Protein AF-A0A1H3JIH8-F1 (afdb_monomer)

Sequence (232 aa):
MKNVVVGIFSALTMIYVIAIILTLYNVNSRKNQIEKVTSDVMYEHMKNNLSIVTQVEEANEENSNELKKDLKEEKTTKLGKIIQNPGENKLKKELENRMIFIKDKDELKISILKYDLNKGIICVEVHDKYRIFSGKIKNIKVYKQIIFDKEDISLKEKTEYRTLIFYDRDIVYKKVRLKVGSVYKVPEYIPVPNPNIQKKQVKKEMILIKPGEKISVTNEMPNEVEYSLIEK

Radius of gyration: 30.04 Å; Cα contacts (8 Å, |Δi|>4): 197; chains: 1; bounding box: 70×73×82 Å

Nearest PDB structures (foldseek):
  6ri5-assembly1_w  TM=3.822E-01  e=8.281E-02  Saccharomyces cer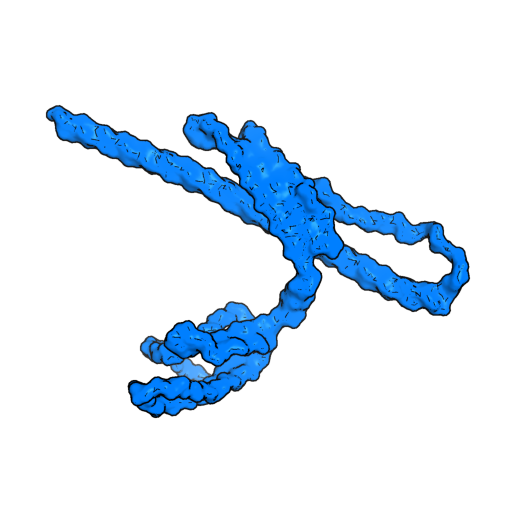evisiae
  5aig-assembly2_B  TM=3.597E-01  e=6.919E-02  unidentified
  3f14-assembly1_A-2  TM=5.141E-01  e=3.093E-01  Cytophaga hutchinsonii ATCC 33406
  2imj-assembly2_D  TM=3.341E-01  e=3.702E-01  Pseudomonas protegens Pf-5
  6h01-assembly2_D  TM=3.396E-01  e=1.088E+00  Aequorea victoria

Mean predicted aligned error: 17.33 Å

Solvent-accessible surface area (backbone atoms only — not comparable to full-atom values): 14727 Å² total; per-residue (Å²): 112,71,70,59,55,53,51,53,54,53,52,54,52,53,55,52,52,51,54,49,52,53,53,54,48,51,55,51,53,52,51,52,49,51,55,48,51,52,50,53,48,53,50,51,53,45,58,69,51,45,57,56,53,53,55,51,52,53,56,48,52,55,52,54,61,58,51,71,76,59,71,86,80,90,78,98,75,86,84,77,78,74,77,70,68,85,43,71,69,53,60,51,52,54,48,52,63,73,43,51,88,70,59,71,84,64,46,76,49,81,43,78,79,43,82,36,74,92,68,27,35,42,28,40,37,40,38,38,40,37,72,45,95,87,69,49,78,45,76,48,77,47,79,48,74,50,74,47,56,71,66,59,51,56,42,62,75,68,44,56,55,46,76,50,71,39,58,56,96,89,38,78,79,47,76,48,80,40,52,67,72,48,78,51,76,68,73,85,82,76,75,77,91,56,98,86,66,82,90,74,87,80,80,92,62,76,54,79,5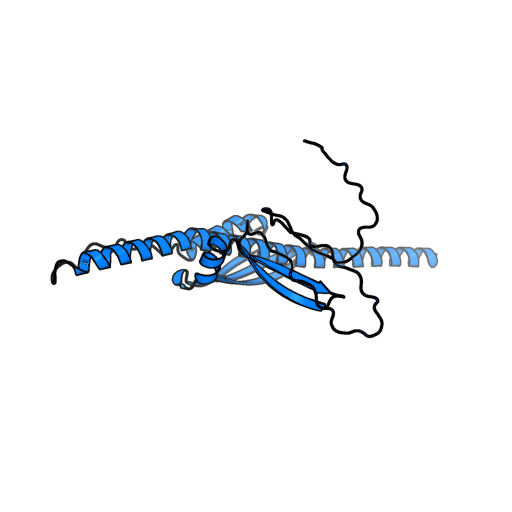4,59,91,92,64,86,84,79,75,67,92,64,80,78,80,80,77,91,75,82,83,83,79,132

Organism: NCBI:txid1122142

pLDDT: mean 70.69, std 20.92, range [27.78, 98.12]

Secondary structure (DSSP, 8-state):
-HHHHHHHHHHHHHHHHHHHHHHHHHHHHHHHHHHHHHHHHHHHHHHHHHHHHHHHHHHHHHHHHHTTTS-SS---SS---------HHHHHHHHHHHTGGG-SSSEEEEEEEEEETTTTEEEEEEEEEEE-TTS-EEEEEEEEEEE--HHHHHHHHH--EEEEEEEETTEEEEEEEEETT-EEEPPP------TT---PPPP--EEE--TT-------S------------

Structure (mmCIF, N/CA/C/O backbone):
data_AF-A0A1H3JIH8-F1
#
_entry.id   AF-A0A1H3JIH8-F1
#
loop_
_atom_site.group_PDB
_atom_site.id
_atom_site.type_symbol
_atom_site.label_atom_id
_atom_site.label_alt_id
_atom_site.label_comp_id
_atom_site.label_asym_id
_atom_site.label_entity_id
_atom_site.label_seq_id
_atom_site.pdbx_PDB_ins_code
_atom_site.Cartn_x
_atom_site.Cartn_y
_atom_site.Cartn_z
_atom_site.occupancy
_atom_site.B_iso_or_equiv
_atom_site.auth_seq_id
_atom_site.auth_comp_id
_atom_site.auth_asym_id
_atom_site.auth_atom_id
_atom_site.pdbx_PDB_model_num
ATOM 1 N N . MET A 1 1 ? 33.637 -6.752 -42.007 1.00 77.50 1 MET A N 1
ATOM 2 C CA . MET A 1 1 ? 32.747 -5.638 -41.591 1.00 77.50 1 MET A CA 1
ATOM 3 C C . MET A 1 1 ? 31.360 -6.095 -41.131 1.00 77.50 1 MET A C 1
ATOM 5 O O . MET A 1 1 ? 30.923 -5.613 -40.098 1.00 77.50 1 MET A O 1
ATOM 9 N N . LYS A 1 2 ? 30.689 -7.048 -41.805 1.00 92.81 2 LYS A N 1
ATOM 10 C CA . LYS A 1 2 ? 29.336 -7.521 -41.422 1.00 92.81 2 LYS A CA 1
ATOM 11 C C . LYS A 1 2 ? 29.221 -7.983 -39.956 1.00 92.81 2 LYS A C 1
ATOM 13 O O . LYS A 1 2 ? 28.306 -7.566 -39.260 1.00 92.81 2 LYS A O 1
ATOM 18 N N . ASN A 1 3 ? 30.201 -8.740 -39.459 1.00 94.06 3 ASN A N 1
ATOM 19 C CA . ASN A 1 3 ? 30.174 -9.268 -38.085 1.00 94.06 3 ASN A CA 1
ATOM 20 C C . ASN A 1 3 ? 30.288 -8.171 -37.009 1.00 94.06 3 ASN A C 1
ATOM 22 O O . ASN A 1 3 ? 29.698 -8.295 -35.942 1.00 94.06 3 ASN A O 1
ATOM 26 N N . VAL A 1 4 ? 30.998 -7.074 -37.300 1.00 96.06 4 VAL A N 1
ATOM 27 C CA . VAL A 1 4 ? 31.137 -5.934 -36.374 1.00 96.06 4 VAL A CA 1
ATOM 28 C C . VAL A 1 4 ? 29.810 -5.185 -36.250 1.00 96.06 4 VAL A C 1
ATOM 30 O O . VAL A 1 4 ? 29.382 -4.860 -35.147 1.00 96.06 4 VAL A O 1
ATOM 33 N N . VAL A 1 5 ? 29.123 -4.977 -37.377 1.00 96.69 5 VAL A N 1
ATOM 34 C CA . VAL A 1 5 ? 27.806 -4.324 -37.410 1.00 96.69 5 VAL A CA 1
ATOM 35 C C . VAL A 1 5 ? 26.784 -5.119 -36.592 1.00 96.69 5 VAL A C 1
ATOM 37 O O . VAL A 1 5 ? 26.087 -4.542 -35.762 1.00 96.69 5 VAL A O 1
ATOM 40 N N . VAL A 1 6 ? 26.745 -6.447 -36.752 1.00 96.69 6 VAL A N 1
ATOM 41 C CA . VAL A 1 6 ? 25.846 -7.326 -35.978 1.00 96.69 6 VAL A CA 1
ATOM 42 C C . VAL A 1 6 ? 26.122 -7.230 -34.472 1.00 96.69 6 VAL A C 1
ATOM 44 O O . VAL A 1 6 ? 25.179 -7.151 -33.684 1.00 96.69 6 VAL A O 1
ATOM 47 N N . GLY A 1 7 ? 27.394 -7.155 -34.064 1.00 97.62 7 GLY A N 1
ATOM 48 C CA . GLY A 1 7 ? 27.770 -6.978 -32.659 1.00 97.62 7 GLY A CA 1
ATOM 49 C C . GLY A 1 7 ? 27.238 -5.676 -32.048 1.00 97.62 7 GLY A C 1
ATOM 50 O O . GLY A 1 7 ? 26.672 -5.696 -30.954 1.00 97.62 7 GLY A O 1
ATOM 51 N N . ILE A 1 8 ? 27.340 -4.557 -32.774 1.00 97.38 8 ILE A N 1
ATOM 52 C CA . ILE A 1 8 ? 26.837 -3.248 -32.318 1.00 97.38 8 ILE A CA 1
ATOM 53 C C . ILE A 1 8 ? 25.311 -3.277 -32.146 1.00 97.38 8 ILE A C 1
ATOM 55 O O . ILE A 1 8 ? 24.799 -2.837 -31.116 1.00 97.38 8 ILE A O 1
ATOM 59 N N . PHE A 1 9 ? 24.575 -3.844 -33.109 1.00 97.25 9 PHE A N 1
ATOM 60 C CA . PHE A 1 9 ? 23.115 -3.971 -33.007 1.00 97.25 9 PHE A CA 1
ATOM 61 C C . PHE A 1 9 ? 22.680 -4.861 -31.837 1.00 97.25 9 PHE A C 1
ATOM 63 O O . PHE A 1 9 ? 21.717 -4.534 -31.137 1.00 97.25 9 PHE A O 1
ATOM 70 N N . SER A 1 10 ? 23.406 -5.952 -31.579 1.00 97.00 10 SER A N 1
ATOM 71 C CA . SER A 1 10 ? 23.148 -6.822 -30.427 1.00 97.00 10 SER A CA 1
ATOM 72 C C . SER A 1 10 ? 23.334 -6.075 -29.102 1.00 97.00 10 SER A C 1
ATOM 74 O O . SER A 1 10 ? 22.475 -6.159 -28.223 1.00 97.00 10 SER A O 1
ATOM 76 N N . ALA A 1 11 ? 24.415 -5.300 -28.961 1.00 97.56 11 ALA A N 1
ATOM 77 C CA . ALA A 1 11 ? 24.682 -4.523 -27.751 1.00 97.56 11 ALA A CA 1
ATOM 78 C C . ALA A 1 11 ? 23.613 -3.440 -27.508 1.00 97.56 11 ALA A C 1
ATOM 80 O O . ALA A 1 11 ? 23.104 -3.308 -26.395 1.00 97.56 11 ALA A O 1
ATOM 81 N N . LEU A 1 12 ? 23.208 -2.712 -28.556 1.00 97.25 12 LEU A N 1
ATOM 82 C CA . LEU A 1 12 ? 22.142 -1.707 -28.464 1.00 97.25 12 LEU A CA 1
ATOM 83 C C . LEU A 1 12 ? 20.798 -2.321 -28.053 1.00 97.25 12 LEU A C 1
ATOM 85 O O . LEU A 1 12 ? 20.089 -1.756 -27.219 1.00 97.25 12 LEU A O 1
ATOM 89 N N . THR A 1 13 ? 20.470 -3.498 -28.591 1.00 97.00 13 THR A N 1
ATOM 90 C CA . THR A 1 13 ? 19.243 -4.226 -28.234 1.00 97.00 13 THR A CA 1
ATOM 91 C C . THR A 1 13 ? 19.249 -4.614 -26.755 1.00 97.00 13 THR A C 1
ATOM 93 O O . THR A 1 13 ? 18.254 -4.415 -26.060 1.00 97.00 13 THR A O 1
ATOM 96 N N . MET A 1 14 ? 20.382 -5.098 -26.239 1.00 98.12 14 MET A N 1
ATOM 97 C CA . MET A 1 14 ? 20.524 -5.456 -24.824 1.00 98.12 14 MET A CA 1
ATOM 98 C C . MET A 1 14 ? 20.332 -4.243 -23.902 1.00 98.12 14 MET A C 1
ATOM 100 O O . MET A 1 14 ? 19.581 -4.321 -22.929 1.00 98.12 14 MET A O 1
ATOM 104 N N . ILE A 1 15 ? 20.944 -3.102 -24.235 1.00 96.88 15 ILE A N 1
ATOM 105 C CA . ILE A 1 15 ? 20.777 -1.846 -23.485 1.00 96.88 15 ILE A CA 1
ATOM 106 C C . ILE A 1 15 ? 19.306 -1.411 -23.475 1.00 96.88 15 ILE A C 1
ATOM 108 O O . ILE A 1 15 ? 18.777 -1.012 -22.435 1.00 96.88 15 ILE A O 1
ATOM 112 N N . TYR A 1 16 ? 18.622 -1.529 -24.614 1.00 94.94 16 TYR A N 1
ATOM 113 C CA . TYR A 1 16 ? 17.210 -1.178 -24.730 1.00 94.94 16 TYR A CA 1
ATOM 114 C C . TYR A 1 16 ? 16.312 -2.055 -23.844 1.00 94.94 16 TYR A C 1
ATOM 116 O O . TYR A 1 16 ? 15.441 -1.538 -23.140 1.00 94.94 16 TYR A O 1
ATOM 124 N N . VAL A 1 17 ? 16.558 -3.369 -23.811 1.00 96.75 17 VAL A N 1
ATOM 125 C CA . VAL A 1 17 ? 15.828 -4.302 -22.936 1.00 96.75 17 VAL A CA 1
ATOM 126 C C . VAL A 1 17 ? 16.033 -3.944 -21.462 1.00 96.75 17 VAL A C 1
ATOM 128 O O . VAL A 1 17 ? 15.061 -3.872 -20.708 1.00 96.75 17 VAL A O 1
ATOM 131 N N . ILE A 1 18 ? 17.268 -3.641 -21.052 1.00 96.06 18 ILE A N 1
ATOM 132 C CA . ILE A 1 18 ? 17.574 -3.219 -19.677 1.00 96.06 18 ILE A CA 1
ATOM 133 C C . ILE A 1 18 ? 16.812 -1.935 -19.318 1.00 96.06 18 ILE A C 1
ATOM 135 O O . ILE A 1 18 ? 16.210 -1.854 -18.246 1.00 96.06 18 ILE A O 1
ATOM 139 N N . ALA A 1 19 ? 16.764 -0.950 -20.219 1.00 92.56 19 ALA A N 1
ATOM 140 C CA . ALA A 1 19 ? 16.022 0.291 -19.995 1.00 92.56 19 ALA A CA 1
ATOM 141 C C . ALA A 1 19 ? 14.509 0.054 -19.802 1.00 92.56 19 ALA A C 1
ATOM 143 O O . ALA A 1 19 ? 13.880 0.706 -18.959 1.00 92.56 19 ALA A O 1
ATOM 144 N N . ILE A 1 20 ? 13.919 -0.900 -20.533 1.00 92.06 20 ILE A N 1
ATOM 145 C CA . ILE A 1 20 ? 12.516 -1.302 -20.348 1.00 92.06 20 ILE A CA 1
ATOM 146 C C . ILE A 1 20 ? 12.315 -1.942 -18.973 1.00 92.06 20 ILE A C 1
ATOM 148 O O . ILE A 1 20 ? 11.397 -1.545 -18.252 1.00 92.06 20 ILE A O 1
ATOM 152 N N . ILE A 1 21 ? 13.178 -2.886 -18.585 1.00 95.44 21 ILE A N 1
ATOM 153 C CA . ILE A 1 21 ? 13.092 -3.572 -17.287 1.00 95.44 21 ILE A CA 1
ATOM 154 C C . ILE A 1 21 ? 13.183 -2.559 -16.141 1.00 95.44 21 ILE A C 1
ATOM 156 O O . ILE A 1 21 ? 12.341 -2.574 -15.243 1.00 95.44 21 ILE A O 1
ATOM 160 N N . LEU A 1 22 ? 14.136 -1.625 -16.202 1.00 92.62 22 LEU A N 1
ATOM 161 C CA . LEU A 1 22 ? 14.281 -0.560 -15.206 1.00 92.62 22 LEU A CA 1
ATOM 162 C C . LEU A 1 22 ? 13.044 0.344 -15.139 1.00 92.62 22 LEU A C 1
ATOM 164 O O . LEU A 1 22 ? 12.614 0.736 -14.054 1.00 92.62 22 LEU A O 1
ATOM 168 N N . THR A 1 23 ? 12.435 0.649 -16.287 1.00 90.44 23 THR A N 1
ATOM 169 C CA . THR A 1 23 ? 11.210 1.458 -16.347 1.00 90.44 23 THR A CA 1
ATOM 170 C C . THR A 1 23 ? 10.036 0.742 -15.679 1.00 90.44 23 THR A C 1
ATOM 172 O O . THR A 1 23 ? 9.323 1.350 -14.880 1.00 90.44 23 THR A O 1
ATOM 175 N N . LEU A 1 24 ? 9.843 -0.548 -15.970 1.00 91.00 24 LEU A N 1
ATOM 176 C CA . LEU A 1 24 ? 8.791 -1.367 -15.361 1.00 91.00 24 LEU A CA 1
ATOM 177 C C . LEU A 1 24 ? 9.010 -1.535 -13.855 1.00 91.00 24 LEU A C 1
ATOM 179 O O . LEU A 1 24 ? 8.070 -1.379 -13.075 1.00 91.00 24 LEU A O 1
ATOM 183 N N . TYR A 1 25 ? 10.255 -1.784 -13.446 1.00 93.31 25 TYR A N 1
ATOM 184 C CA . TYR A 1 25 ? 10.629 -1.892 -12.041 1.00 93.31 25 TYR A CA 1
ATOM 185 C C . TYR A 1 25 ? 10.319 -0.604 -11.273 1.00 93.31 25 TYR A C 1
ATOM 187 O O . TYR A 1 25 ? 9.713 -0.664 -10.207 1.00 93.31 25 TYR A O 1
ATOM 195 N N . ASN A 1 26 ? 10.660 0.562 -11.829 1.00 89.81 26 ASN A N 1
ATOM 196 C CA . ASN A 1 26 ? 10.392 1.853 -11.196 1.00 89.81 26 ASN A CA 1
ATOM 197 C C . ASN A 1 26 ? 8.882 2.079 -10.983 1.00 89.81 26 ASN A C 1
ATOM 199 O O . ASN A 1 26 ? 8.458 2.424 -9.882 1.00 89.81 26 ASN A O 1
ATOM 203 N N . VAL A 1 27 ? 8.053 1.793 -11.997 1.00 90.38 27 VAL A N 1
ATOM 204 C CA . VAL A 1 27 ? 6.583 1.879 -11.876 1.00 90.38 27 VAL A CA 1
ATOM 205 C C . VAL A 1 27 ? 6.059 0.967 -10.765 1.00 90.38 27 VAL A C 1
ATOM 207 O O . VAL A 1 27 ? 5.267 1.407 -9.931 1.00 90.38 27 VAL A O 1
ATOM 210 N N . ASN A 1 28 ? 6.518 -0.285 -10.719 1.00 92.56 28 ASN A N 1
ATOM 211 C CA . ASN A 1 28 ? 6.060 -1.249 -9.722 1.00 92.56 28 ASN A CA 1
ATOM 212 C C . ASN A 1 28 ? 6.534 -0.892 -8.304 1.00 92.56 28 ASN A C 1
ATOM 214 O O . ASN A 1 28 ? 5.751 -0.917 -7.359 1.00 92.56 28 ASN A O 1
ATOM 218 N N . SER A 1 29 ? 7.802 -0.500 -8.159 1.00 92.12 29 SER A N 1
ATOM 219 C CA . SER A 1 29 ? 8.376 -0.064 -6.885 1.00 92.12 29 SER A CA 1
ATOM 220 C C . SER A 1 29 ? 7.632 1.150 -6.333 1.00 92.12 29 SER A C 1
ATOM 222 O O . SER A 1 29 ? 7.273 1.166 -5.157 1.00 92.12 29 SER A O 1
ATOM 224 N N . ARG A 1 30 ? 7.347 2.148 -7.177 1.00 91.38 30 ARG A N 1
ATOM 225 C CA . ARG A 1 30 ? 6.618 3.357 -6.775 1.00 91.38 30 ARG A CA 1
ATOM 226 C C . ARG A 1 30 ? 5.185 3.041 -6.353 1.00 91.38 30 ARG A C 1
ATOM 228 O O . ARG A 1 30 ? 4.753 3.496 -5.298 1.00 91.38 30 ARG A O 1
ATOM 235 N N . LYS A 1 31 ? 4.478 2.189 -7.104 1.00 92.75 31 LYS A N 1
ATOM 236 C CA . LYS A 1 31 ? 3.140 1.711 -6.723 1.00 92.75 31 LYS A CA 1
ATOM 237 C C . LYS A 1 31 ? 3.156 0.999 -5.363 1.00 92.75 31 LYS A C 1
ATOM 239 O O . LYS A 1 31 ? 2.356 1.339 -4.497 1.00 92.75 31 LYS A O 1
ATOM 244 N N . ASN A 1 32 ? 4.099 0.080 -5.151 1.00 93.06 32 ASN A N 1
ATOM 245 C CA . ASN A 1 32 ? 4.236 -0.651 -3.888 1.00 93.06 32 ASN A CA 1
ATOM 246 C C . ASN A 1 32 ? 4.558 0.275 -2.707 1.00 93.06 32 ASN A C 1
ATOM 248 O O . ASN A 1 32 ? 4.044 0.075 -1.608 1.00 93.06 32 ASN A O 1
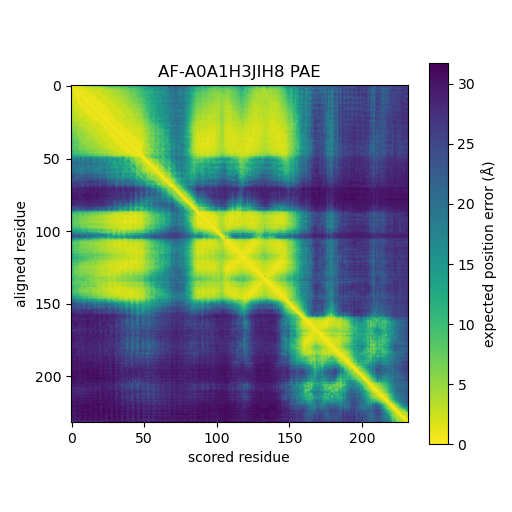ATOM 252 N N . GLN A 1 33 ? 5.393 1.298 -2.915 1.00 91.81 33 GLN A N 1
ATOM 253 C CA . GLN A 1 33 ? 5.686 2.299 -1.888 1.00 91.81 33 GLN A CA 1
ATOM 254 C C . GLN A 1 33 ? 4.439 3.102 -1.509 1.00 91.81 33 GLN A C 1
ATOM 256 O O . GLN A 1 33 ? 4.172 3.251 -0.319 1.00 91.81 33 GLN A O 1
ATOM 261 N N . ILE A 1 34 ? 3.654 3.562 -2.492 1.00 93.69 34 ILE A N 1
ATOM 262 C CA . ILE A 1 34 ? 2.384 4.262 -2.242 1.00 93.69 34 ILE A CA 1
ATOM 263 C C . ILE A 1 34 ? 1.440 3.359 -1.448 1.00 93.69 34 ILE A C 1
ATOM 265 O O . ILE A 1 34 ? 0.955 3.765 -0.398 1.00 93.69 34 ILE A O 1
ATOM 269 N N . GLU A 1 35 ? 1.228 2.117 -1.891 1.00 93.31 35 GLU A N 1
ATOM 270 C CA . GLU A 1 35 ? 0.350 1.163 -1.205 1.00 93.31 35 GLU A CA 1
ATOM 271 C C . GLU A 1 35 ? 0.772 0.903 0.243 1.00 93.31 35 GLU A C 1
ATOM 273 O O . GLU A 1 35 ? -0.081 0.876 1.138 1.00 93.31 35 GLU A O 1
ATOM 278 N N . LYS A 1 36 ? 2.075 0.727 0.482 1.00 93.69 36 LYS A N 1
ATOM 279 C CA . LYS A 1 36 ? 2.623 0.493 1.818 1.00 93.69 36 LYS A CA 1
ATOM 280 C C . LYS A 1 36 ? 2.424 1.712 2.713 1.00 93.69 36 LYS A C 1
ATOM 282 O O . LYS A 1 36 ? 1.822 1.581 3.771 1.00 93.69 36 LYS A O 1
ATOM 287 N N . VAL A 1 37 ? 2.844 2.894 2.259 1.00 93.38 37 VAL A N 1
ATOM 288 C CA . VAL A 1 37 ? 2.705 4.138 3.029 1.00 93.38 37 VAL A CA 1
ATOM 289 C C . VAL A 1 37 ? 1.237 4.427 3.324 1.00 93.38 37 VAL A C 1
ATOM 291 O O . VAL A 1 37 ? 0.901 4.688 4.475 1.00 93.38 37 VAL A O 1
ATOM 294 N N . THR A 1 38 ? 0.344 4.318 2.334 1.00 93.62 38 THR A N 1
ATOM 295 C CA . THR A 1 38 ? -1.102 4.486 2.546 1.00 93.62 38 THR A CA 1
ATOM 296 C C . THR A 1 38 ? -1.624 3.525 3.607 1.00 93.62 38 THR A C 1
ATOM 298 O O . THR A 1 38 ? -2.345 3.952 4.505 1.00 93.62 38 THR A O 1
ATOM 301 N N . SER A 1 39 ? -1.241 2.247 3.534 1.00 91.38 39 SER A N 1
ATOM 302 C CA . SER A 1 39 ? -1.678 1.235 4.502 1.00 91.38 39 SER A CA 1
ATOM 303 C C . SER A 1 39 ? -1.186 1.554 5.914 1.00 91.38 39 SER A C 1
ATOM 305 O O . SER A 1 39 ? -1.977 1.513 6.854 1.00 91.38 39 SER A O 1
ATOM 307 N N . ASP A 1 40 ? 0.087 1.925 6.052 1.00 91.69 40 ASP A N 1
ATOM 308 C CA . ASP A 1 40 ? 0.712 2.242 7.336 1.00 91.69 40 ASP A CA 1
ATOM 309 C C . ASP A 1 40 ? 0.072 3.488 7.970 1.00 91.69 40 ASP A C 1
ATOM 311 O O . ASP A 1 40 ? -0.282 3.470 9.149 1.00 91.69 40 ASP A O 1
ATOM 315 N N . VAL A 1 41 ? -0.155 4.553 7.185 1.00 94.25 41 VAL A N 1
ATOM 316 C CA . VAL A 1 41 ? -0.835 5.770 7.667 1.00 94.25 41 VAL A CA 1
ATOM 317 C C . VAL A 1 41 ? -2.267 5.466 8.083 1.00 94.25 41 VAL A C 1
ATOM 319 O O . VAL A 1 41 ? -2.671 5.846 9.175 1.00 94.25 41 VAL A O 1
ATOM 322 N N . MET A 1 42 ? -3.041 4.773 7.244 1.00 91.31 42 MET A N 1
ATOM 323 C CA . MET A 1 42 ? -4.432 4.44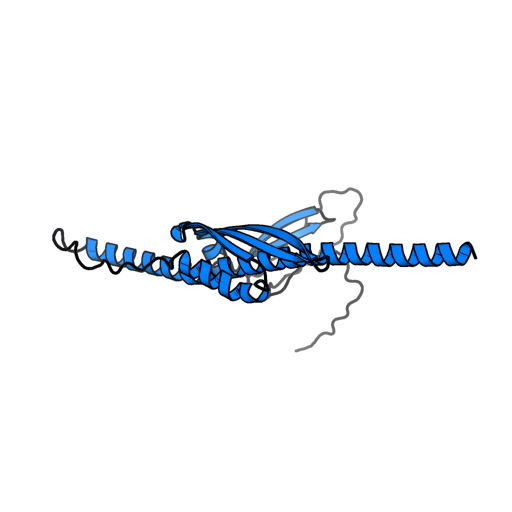8 7.562 1.00 91.31 42 MET A CA 1
ATOM 324 C C . MET A 1 42 ? -4.535 3.577 8.819 1.00 91.31 42 MET A C 1
ATOM 326 O O . MET A 1 42 ? -5.425 3.796 9.639 1.00 91.31 42 MET A O 1
ATOM 330 N N . TYR A 1 43 ? -3.632 2.605 8.984 1.00 89.44 43 TYR A N 1
ATOM 331 C CA . TYR A 1 43 ? -3.604 1.730 10.153 1.00 89.44 43 TYR A CA 1
ATOM 332 C C . TYR A 1 43 ? -3.298 2.506 11.435 1.00 89.44 43 TYR A C 1
ATOM 334 O O . TYR A 1 43 ? -4.015 2.376 12.425 1.00 89.44 43 TYR A O 1
ATOM 342 N N . GLU A 1 44 ? -2.249 3.325 11.424 1.00 88.81 44 GLU 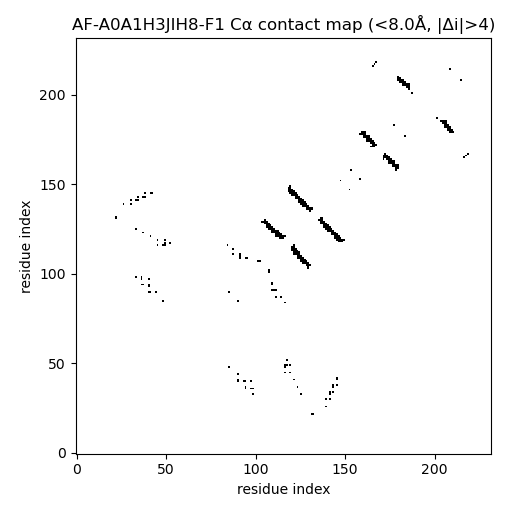A N 1
ATOM 343 C CA . GLU A 1 44 ? -1.847 4.119 12.584 1.00 88.81 44 GLU A CA 1
ATOM 344 C C . GLU A 1 44 ? -2.882 5.188 12.932 1.00 88.81 44 GLU A C 1
ATOM 346 O O . GLU A 1 44 ? -3.224 5.355 14.103 1.00 88.81 44 GLU A O 1
ATOM 351 N N . HIS A 1 45 ? -3.439 5.851 11.917 1.00 90.50 45 HIS A N 1
ATOM 352 C CA . HIS A 1 45 ? -4.526 6.799 12.095 1.00 90.50 45 HIS A CA 1
ATOM 353 C C . HIS A 1 45 ? -5.732 6.124 12.739 1.00 90.50 45 HIS A C 1
ATOM 355 O O . HIS A 1 45 ? -6.278 6.643 13.708 1.00 90.50 45 HIS A O 1
ATOM 361 N N . MET A 1 46 ? -6.132 4.946 12.258 1.00 86.12 46 MET A N 1
ATOM 362 C CA . MET A 1 46 ? -7.217 4.215 12.899 1.00 86.12 46 MET A CA 1
ATOM 363 C C . MET A 1 46 ? -6.857 3.873 14.342 1.00 86.12 46 MET A C 1
ATOM 365 O O . MET A 1 46 ? -7.597 4.228 15.247 1.00 86.12 46 MET A O 1
ATOM 369 N N . LYS A 1 47 ? -5.703 3.244 14.581 1.00 84.19 47 LYS A N 1
ATOM 370 C CA . LYS A 1 47 ? -5.291 2.798 15.917 1.00 84.19 47 LYS A CA 1
ATOM 371 C C . LYS A 1 47 ? -5.289 3.940 16.939 1.00 84.19 47 LYS A C 1
ATOM 373 O O . LYS A 1 47 ? -5.791 3.766 18.045 1.00 84.19 47 LYS A O 1
ATOM 378 N N . ASN A 1 48 ? -4.751 5.098 16.564 1.00 85.81 48 ASN A N 1
ATOM 379 C CA . ASN A 1 48 ? -4.617 6.247 17.459 1.00 85.81 48 ASN A CA 1
ATOM 380 C C . ASN A 1 48 ? -5.949 6.942 17.755 1.00 85.81 48 ASN A C 1
ATOM 382 O O . ASN A 1 48 ? -6.076 7.588 18.791 1.00 85.81 48 ASN A O 1
ATOM 386 N N . ASN A 1 49 ? -6.919 6.852 16.844 1.00 83.94 49 ASN A N 1
ATOM 387 C CA . ASN A 1 49 ? -8.200 7.535 16.994 1.00 83.94 49 ASN A CA 1
ATOM 388 C C . ASN A 1 49 ? -9.332 6.588 17.438 1.00 83.94 49 ASN A C 1
ATOM 390 O O . ASN A 1 49 ? -10.324 7.061 17.979 1.00 83.94 49 ASN A O 1
ATOM 394 N N . LEU A 1 50 ? -9.184 5.267 17.281 1.00 73.00 50 LEU A N 1
ATOM 395 C CA . LEU A 1 50 ? -10.157 4.277 17.753 1.00 73.00 50 LEU A CA 1
ATOM 396 C C . LEU A 1 50 ? -10.150 4.157 19.284 1.00 73.00 50 LEU A C 1
ATOM 398 O O . LEU A 1 50 ? -11.211 4.052 19.885 1.00 73.00 50 LEU A O 1
ATOM 402 N N . SER A 1 51 ? -8.977 4.241 19.924 1.00 65.88 51 SER A N 1
ATOM 403 C CA . SER A 1 51 ? -8.854 4.238 21.392 1.00 65.88 51 SER A CA 1
ATOM 404 C C . SER A 1 51 ? -9.615 5.394 22.046 1.00 65.88 51 SER A C 1
ATOM 406 O O . SER A 1 51 ? -10.198 5.228 23.114 1.00 65.88 51 SER A O 1
ATOM 408 N N . ILE A 1 52 ? -9.660 6.545 21.371 1.00 64.31 52 ILE A N 1
ATOM 409 C CA . ILE A 1 52 ? -10.433 7.713 21.798 1.00 64.31 52 ILE A CA 1
ATOM 410 C C . ILE A 1 52 ? -11.933 7.405 21.729 1.00 64.31 52 ILE A C 1
ATOM 412 O O . ILE A 1 52 ? -12.663 7.746 22.652 1.00 64.31 52 ILE A O 1
ATOM 416 N N . VAL A 1 53 ? -12.399 6.742 20.665 1.00 61.41 53 VAL A N 1
ATOM 417 C CA . VAL A 1 53 ? -13.817 6.371 20.517 1.00 61.41 53 VAL A CA 1
ATOM 418 C C . VAL A 1 53 ? -14.236 5.366 21.594 1.00 61.41 53 VAL A C 1
ATOM 420 O O . VAL A 1 53 ? -15.283 5.552 22.206 1.00 61.41 53 VAL A O 1
ATOM 423 N N . THR A 1 54 ? -13.405 4.361 21.888 1.00 61.91 54 THR A N 1
ATOM 424 C CA . THR A 1 54 ? -13.712 3.342 22.907 1.00 61.91 54 THR A CA 1
ATOM 425 C C . THR A 1 54 ? -13.823 3.937 24.314 1.00 61.91 54 THR A C 1
ATOM 427 O O . THR A 1 54 ? -14.793 3.669 25.013 1.00 61.91 54 THR A O 1
ATOM 430 N N . GLN A 1 55 ? -12.891 4.807 24.719 1.00 59.16 55 GLN A N 1
ATOM 431 C CA . GLN A 1 55 ? -12.934 5.444 26.047 1.00 59.16 55 GLN A CA 1
ATOM 432 C C . GLN A 1 55 ? -14.150 6.365 26.223 1.00 59.16 55 GLN A C 1
ATOM 434 O O . GLN A 1 55 ? -14.653 6.544 27.330 1.00 59.16 55 GLN A O 1
ATOM 439 N N . VAL A 1 56 ? -14.630 6.957 25.128 1.00 59.75 56 VAL A N 1
ATOM 440 C CA . VAL A 1 56 ? -15.829 7.803 25.133 1.00 59.75 56 VAL A CA 1
ATOM 441 C C . VAL A 1 56 ? -17.105 6.965 25.216 1.00 59.75 56 VAL A C 1
ATOM 443 O O . VAL A 1 56 ? -18.058 7.398 25.860 1.00 59.75 56 VAL A O 1
ATOM 446 N N . GLU A 1 57 ? -17.149 5.784 24.593 1.00 61.16 57 GLU A N 1
ATOM 447 C CA . GLU A 1 57 ? -18.270 4.844 24.748 1.00 61.16 57 GLU A CA 1
ATOM 448 C C . GLU A 1 57 ? -18.377 4.364 26.209 1.00 61.16 57 GLU A C 1
ATOM 450 O O . GLU A 1 57 ? -19.446 4.492 26.804 1.00 61.16 57 GLU A O 1
ATOM 455 N N . GLU A 1 58 ? -17.268 3.943 26.827 1.00 60.62 58 GLU A N 1
ATOM 456 C CA . GLU A 1 58 ? -17.236 3.462 28.222 1.00 60.62 58 GLU A CA 1
ATOM 457 C C . GLU A 1 58 ? -17.629 4.556 29.234 1.00 60.62 58 GLU A C 1
ATOM 459 O O . GLU A 1 58 ? -18.498 4.345 30.082 1.00 60.62 58 GLU A O 1
ATOM 464 N N . ALA A 1 59 ? -17.081 5.770 29.098 1.00 59.44 59 ALA A N 1
ATOM 465 C CA . ALA A 1 59 ? -17.402 6.887 29.992 1.00 59.44 59 ALA A CA 1
ATOM 466 C C . ALA A 1 59 ? -18.856 7.383 29.857 1.00 59.44 59 ALA A C 1
ATOM 468 O O . ALA A 1 59 ? -19.416 7.953 30.799 1.00 59.44 59 ALA A O 1
ATOM 469 N N . ASN A 1 60 ? -19.479 7.195 28.688 1.00 61.53 60 ASN A N 1
ATOM 470 C CA . ASN A 1 60 ? -20.889 7.524 28.481 1.00 61.53 60 ASN A CA 1
ATOM 471 C C . ASN A 1 60 ? -21.821 6.429 29.014 1.00 61.53 60 ASN A C 1
ATOM 473 O O . ASN A 1 60 ? -22.892 6.757 29.526 1.00 61.53 60 ASN A O 1
ATOM 477 N N . GLU A 1 61 ? -21.438 5.152 28.934 1.00 62.28 61 GLU A N 1
ATOM 478 C CA . GLU A 1 61 ? -22.211 4.060 29.536 1.00 62.28 61 GLU A CA 1
ATOM 479 C C . GLU A 1 61 ? -22.219 4.143 31.067 1.00 62.28 61 GLU A C 1
ATOM 481 O O . GLU A 1 61 ? -23.295 4.040 31.665 1.00 62.28 61 GLU A O 1
ATOM 486 N N . GLU A 1 62 ? -21.069 4.421 31.694 1.00 59.88 62 GLU A N 1
ATOM 487 C CA . GLU A 1 62 ? -20.964 4.630 33.146 1.00 59.88 62 GLU A CA 1
ATOM 488 C C . GLU A 1 62 ? -21.811 5.824 33.610 1.00 59.88 62 GLU A C 1
ATOM 490 O O . GLU A 1 62 ? -22.644 5.678 34.509 1.00 59.88 62 GLU A O 1
ATOM 495 N N . ASN A 1 63 ? -21.716 6.969 32.921 1.00 59.19 63 ASN A N 1
ATOM 496 C CA . ASN A 1 63 ? -22.548 8.135 33.234 1.00 59.19 63 ASN A CA 1
ATOM 497 C C . ASN A 1 63 ? -24.045 7.876 33.006 1.00 59.19 63 ASN A C 1
ATOM 499 O O . ASN A 1 63 ? -24.866 8.357 33.781 1.00 59.19 63 ASN A O 1
ATOM 503 N N . SER A 1 64 ? -24.445 7.117 31.976 1.00 58.06 64 SER A N 1
ATOM 504 C CA . SER A 1 64 ? -25.872 6.828 31.740 1.00 58.06 64 SER A CA 1
ATOM 505 C C . SER A 1 64 ? -26.475 5.896 32.796 1.00 58.06 64 SER A C 1
ATOM 507 O O . SER A 1 64 ? -27.682 5.945 33.046 1.00 58.06 64 SER A O 1
ATOM 509 N N . ASN A 1 65 ? -25.645 5.056 33.421 1.00 57.62 65 ASN A N 1
ATOM 510 C CA . ASN A 1 65 ? -26.069 4.140 34.473 1.00 57.62 65 ASN A CA 1
ATOM 511 C C . ASN A 1 65 ? -26.162 4.836 35.839 1.00 57.62 65 ASN A C 1
ATOM 513 O O . ASN A 1 65 ? -27.067 4.510 36.608 1.00 57.62 65 ASN A O 1
ATOM 517 N N . GLU A 1 66 ? -25.321 5.839 36.113 1.00 55.41 66 GLU A N 1
ATOM 518 C CA . GLU A 1 66 ? -25.487 6.714 37.284 1.00 55.41 66 GLU A CA 1
ATOM 519 C C . GLU A 1 66 ? -26.669 7.687 37.122 1.00 55.41 66 GLU A C 1
ATOM 521 O O . GLU A 1 66 ? -27.467 7.840 38.046 1.00 55.41 66 GLU A O 1
ATOM 526 N N . LEU A 1 67 ? -26.881 8.260 35.929 1.00 50.25 67 LEU A N 1
ATOM 527 C CA . LEU A 1 67 ? -27.969 9.221 35.680 1.00 50.25 67 LEU A CA 1
ATOM 528 C C . LEU A 1 67 ? -29.375 8.590 35.622 1.00 50.25 67 LEU A C 1
ATOM 530 O O . LEU A 1 67 ? -30.374 9.301 35.634 1.00 50.25 67 LEU A O 1
ATOM 534 N N . LYS A 1 68 ? -29.489 7.257 35.552 1.00 52.56 68 LYS A N 1
ATOM 535 C CA . LYS A 1 68 ? -30.783 6.549 35.632 1.00 52.56 68 LYS A CA 1
ATOM 536 C C . LYS A 1 68 ? -31.268 6.326 37.064 1.00 52.56 68 LYS A C 1
ATOM 538 O O . LYS A 1 68 ? -32.401 5.872 37.235 1.00 52.56 68 LYS A O 1
ATOM 543 N N . LYS A 1 69 ? -30.442 6.610 38.077 1.00 53.53 69 LYS A N 1
ATOM 544 C CA . LYS A 1 69 ? -30.809 6.396 39.482 1.00 53.53 69 LYS A CA 1
ATOM 545 C C . LYS A 1 69 ? -31.454 7.611 40.138 1.00 53.53 69 LYS A C 1
ATOM 547 O O . LYS A 1 69 ? -32.287 7.411 41.011 1.00 53.53 69 LYS A O 1
ATOM 552 N N . ASP A 1 70 ? -31.185 8.815 39.641 1.00 56.50 70 ASP A N 1
ATOM 553 C CA . ASP A 1 70 ? -31.769 10.046 40.159 1.00 56.50 70 ASP A CA 1
ATOM 554 C C . ASP A 1 70 ? -32.193 10.976 39.007 1.00 56.50 70 ASP A C 1
ATOM 556 O O . ASP A 1 70 ? -31.386 11.363 38.170 1.00 56.50 70 ASP A O 1
ATOM 560 N N . LEU A 1 71 ? -33.473 11.362 39.021 1.00 51.31 71 LEU A N 1
ATOM 561 C CA . LEU A 1 71 ? -34.115 12.433 38.240 1.00 51.31 71 LEU A CA 1
ATOM 562 C C . LEU A 1 71 ? -34.542 12.165 36.780 1.00 51.31 71 LEU A C 1
ATOM 564 O O . LEU A 1 71 ? -33.826 12.352 35.798 1.00 51.31 71 LEU A O 1
ATOM 568 N N . LYS A 1 72 ? -35.859 11.918 36.671 1.00 51.78 72 LYS A N 1
ATOM 569 C CA . LYS A 1 72 ? -36.725 12.634 35.725 1.00 51.78 72 LYS A CA 1
ATOM 570 C C . LYS A 1 72 ? -36.493 14.144 35.851 1.00 51.78 72 LYS A C 1
ATOM 572 O O . LYS A 1 72 ? -36.445 14.666 36.956 1.00 51.78 72 LYS A O 1
ATOM 577 N N . GLU A 1 73 ? -36.514 14.781 34.688 1.00 54.41 73 GLU A N 1
ATOM 578 C CA . GLU A 1 73 ? -36.606 16.220 34.447 1.00 54.41 73 GLU A CA 1
ATOM 579 C C . GLU A 1 73 ? -35.335 17.050 34.678 1.00 54.41 73 GLU A C 1
ATOM 581 O O . GLU A 1 73 ? -34.727 17.087 35.738 1.00 54.41 73 GLU A O 1
ATOM 586 N N . GLU A 1 74 ? -35.024 17.794 33.613 1.00 50.56 74 GLU A N 1
ATOM 587 C CA . GLU A 1 74 ? -34.223 19.013 33.613 1.00 50.56 74 GLU A CA 1
ATOM 588 C C . GLU A 1 74 ? -32.690 18.861 33.597 1.00 50.56 74 GLU A C 1
ATOM 590 O O . GLU A 1 74 ? -32.008 19.015 34.605 1.00 50.56 74 GLU A O 1
ATOM 595 N N . LYS A 1 75 ? -32.134 18.658 32.387 1.00 43.19 75 LYS A N 1
ATOM 596 C CA . LYS A 1 75 ? -31.002 19.441 31.819 1.00 43.19 75 LYS A CA 1
ATOM 597 C C . LYS A 1 75 ? -30.422 18.794 30.556 1.00 43.19 75 LYS A C 1
ATOM 599 O O . LYS A 1 75 ? -29.292 18.317 30.513 1.00 43.19 75 LYS A O 1
ATOM 604 N N . THR A 1 76 ? -31.156 18.884 29.453 1.00 44.34 76 THR A N 1
ATOM 605 C CA . THR A 1 76 ? -30.585 18.764 28.103 1.00 44.34 76 THR A CA 1
ATOM 606 C C . THR A 1 76 ? -30.023 20.109 27.657 1.00 44.34 76 THR A C 1
ATOM 608 O O . THR A 1 76 ? -30.587 20.777 26.796 1.00 44.34 76 THR A O 1
ATOM 611 N N . THR A 1 77 ? -28.935 20.569 28.269 1.00 45.91 77 THR A N 1
ATOM 612 C CA . THR A 1 77 ? -28.076 21.610 27.677 1.00 45.91 77 THR A CA 1
ATOM 6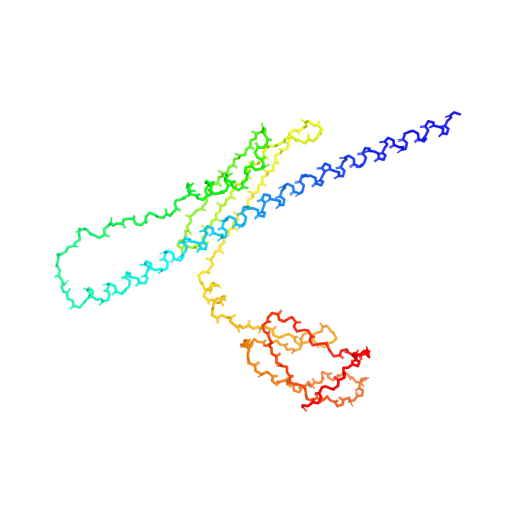13 C C . THR A 1 77 ? -26.794 21.715 28.496 1.00 45.91 77 THR A C 1
ATOM 615 O O . THR A 1 77 ? -26.858 22.052 29.671 1.00 45.91 77 THR A O 1
ATOM 618 N N . LYS A 1 78 ? -25.638 21.486 27.851 1.00 43.81 78 LYS A N 1
ATOM 619 C CA . LYS A 1 78 ? -24.245 21.624 28.358 1.00 43.81 78 LYS A CA 1
ATOM 620 C C . LYS A 1 78 ? -23.437 20.345 28.655 1.00 43.81 78 LYS A C 1
ATOM 622 O O . LYS A 1 78 ? -22.488 20.413 29.424 1.00 43.81 78 LYS A O 1
ATOM 627 N N . LEU A 1 79 ? -23.669 19.238 27.943 1.00 37.94 79 LEU A N 1
ATOM 628 C CA . LEU A 1 79 ? -22.638 18.190 27.756 1.00 37.94 79 LEU A CA 1
ATOM 629 C C . LEU A 1 79 ? -22.276 17.946 26.277 1.00 37.94 79 LEU A C 1
ATOM 631 O O . LEU A 1 79 ? -21.792 16.894 25.887 1.00 37.94 79 LEU A O 1
ATOM 635 N N . GLY A 1 80 ? -22.478 18.954 25.427 1.00 37.59 80 GLY A N 1
ATOM 636 C CA . GLY A 1 80 ? -22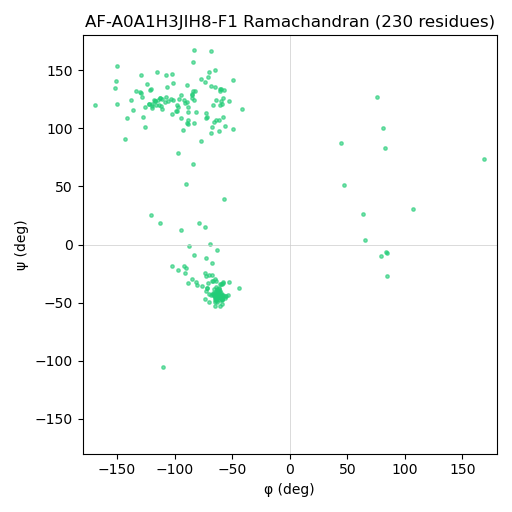.088 18.934 24.017 1.00 37.59 80 GLY A CA 1
ATOM 637 C C . GLY A 1 80 ? -20.679 19.476 23.785 1.00 37.59 80 GLY A C 1
ATOM 638 O O . GLY A 1 80 ? -20.510 20.377 22.968 1.00 37.59 80 GLY A O 1
ATOM 639 N N . LYS A 1 81 ? -19.653 18.980 24.489 1.00 38.31 81 LYS A N 1
ATOM 640 C CA . LYS A 1 81 ? -18.289 19.109 23.954 1.00 38.31 81 LYS A CA 1
ATOM 641 C C . LYS A 1 81 ? -18.170 18.049 22.869 1.00 38.31 81 LYS A C 1
ATOM 643 O O . LYS A 1 81 ? -17.842 16.904 23.140 1.00 38.31 81 LYS A O 1
ATOM 648 N N . ILE A 1 82 ? -18.534 18.454 21.654 1.00 44.31 82 ILE A N 1
ATOM 649 C CA . ILE A 1 82 ? -18.336 17.725 20.404 1.00 44.31 82 ILE A CA 1
ATOM 650 C C . ILE A 1 82 ? -16.871 17.282 20.380 1.00 44.31 82 ILE A C 1
ATOM 652 O O . ILE A 1 82 ? -15.978 18.080 20.095 1.00 44.31 82 ILE A O 1
ATOM 656 N N . ILE A 1 83 ? -16.619 16.023 20.735 1.00 48.41 83 ILE A N 1
ATOM 657 C CA . ILE A 1 83 ? -15.340 15.369 20.490 1.00 48.41 83 ILE A CA 1
ATOM 658 C C . ILE A 1 83 ? -15.296 15.234 18.977 1.00 48.41 83 ILE A C 1
ATOM 660 O O . ILE A 1 83 ? -15.958 14.383 18.387 1.00 48.41 83 ILE A O 1
ATOM 664 N N . GLN A 1 84 ? -14.641 16.204 18.340 1.00 48.53 84 GLN A N 1
ATOM 665 C CA . GLN A 1 84 ? -14.511 16.254 16.897 1.00 48.53 84 GLN A CA 1
ATOM 666 C C . GLN A 1 84 ? -13.827 14.965 16.468 1.00 48.53 84 GLN A C 1
ATOM 668 O O . GLN A 1 84 ? -12.647 14.759 16.752 1.00 48.53 84 GLN A O 1
ATOM 673 N N . ASN A 1 85 ? -14.600 14.103 15.807 1.00 56.41 85 ASN A N 1
ATOM 674 C CA . ASN A 1 85 ? -14.098 12.978 15.040 1.00 56.41 85 ASN A CA 1
ATOM 675 C C . ASN A 1 85 ? -12.862 13.492 14.281 1.00 56.41 85 ASN A C 1
ATOM 677 O O . ASN A 1 85 ? -13.014 14.481 13.553 1.00 56.41 85 ASN A O 1
ATOM 681 N N . PRO A 1 86 ? -11.649 12.965 14.537 1.00 63.72 86 PRO A N 1
ATOM 682 C CA . PRO A 1 86 ? -10.422 13.473 13.940 1.00 63.72 86 PRO A CA 1
ATOM 683 C C . PRO A 1 86 ? -10.629 13.406 12.436 1.00 63.72 86 PRO A C 1
ATOM 685 O O . PRO A 1 86 ? -10.701 12.327 11.867 1.00 63.72 86 PRO A O 1
ATOM 688 N N . GLY A 1 87 ? -10.925 14.555 11.833 1.00 81.69 87 GLY A N 1
ATOM 689 C CA . GLY A 1 87 ? -11.669 14.554 10.579 1.00 81.69 87 GLY A CA 1
ATOM 690 C C . GLY A 1 87 ? -10.850 13.976 9.435 1.00 81.69 87 GLY A C 1
ATOM 691 O O . GLY A 1 87 ? -9.623 13.905 9.512 1.00 81.69 87 GLY A O 1
ATOM 692 N N . GLU A 1 88 ? -11.515 13.675 8.324 1.00 89.06 88 GLU A N 1
ATOM 693 C CA . GLU A 1 88 ? -10.890 13.293 7.049 1.00 89.06 88 GLU A CA 1
ATOM 694 C C . GLU A 1 88 ? -9.684 14.187 6.697 1.00 89.06 88 GLU A C 1
ATOM 696 O O . GLU A 1 88 ? -8.640 13.721 6.246 1.00 89.06 88 GLU A O 1
ATOM 701 N N . ASN A 1 89 ? -9.775 15.481 7.011 1.00 90.38 89 ASN A N 1
ATOM 702 C CA . ASN A 1 89 ? -8.699 16.450 6.817 1.00 90.38 89 ASN A CA 1
ATOM 703 C C . ASN A 1 89 ? -7.396 16.104 7.559 1.00 90.38 89 ASN A C 1
ATOM 705 O O . ASN A 1 89 ? -6.316 16.403 7.052 1.00 90.38 89 ASN A O 1
ATOM 709 N N . LYS A 1 90 ? -7.469 15.494 8.748 1.00 92.50 90 LYS A N 1
ATOM 710 C CA . LYS A 1 90 ? -6.291 15.068 9.516 1.00 92.50 90 LYS A CA 1
ATOM 711 C C . LYS A 1 90 ? -5.612 13.883 8.832 1.00 92.50 90 LYS A C 1
ATOM 713 O O . LYS A 1 90 ? -4.420 13.966 8.554 1.00 92.50 90 LYS A O 1
ATOM 718 N N . LEU A 1 91 ? -6.376 12.846 8.476 1.00 93.56 91 LEU A N 1
ATOM 719 C CA . LEU A 1 91 ? -5.864 11.694 7.724 1.00 93.56 91 LEU A CA 1
ATOM 720 C C . LEU A 1 91 ? -5.222 12.131 6.401 1.00 93.56 91 LEU A C 1
ATOM 722 O O . LEU A 1 91 ? -4.133 11.680 6.051 1.00 93.56 91 LEU A O 1
ATOM 726 N N . LYS A 1 92 ? -5.874 13.047 5.676 1.00 94.31 92 LYS A N 1
ATOM 727 C CA . LYS A 1 92 ? -5.348 13.581 4.419 1.00 94.31 92 LYS A CA 1
ATOM 728 C C . LYS A 1 92 ? -3.988 14.254 4.617 1.00 94.31 92 LYS A C 1
ATOM 730 O O . LYS A 1 92 ? -3.061 13.957 3.870 1.00 94.31 92 LYS A O 1
ATOM 735 N N . LYS A 1 93 ? -3.847 15.100 5.643 1.00 93.69 93 LYS A N 1
ATOM 736 C CA . LYS A 1 93 ? -2.571 15.755 5.980 1.00 93.69 93 LYS A CA 1
ATOM 737 C C . LYS A 1 93 ? -1.488 14.752 6.373 1.00 93.69 93 LYS A C 1
ATOM 739 O O . LYS A 1 93 ? -0.343 14.909 5.971 1.00 93.69 93 LYS A O 1
ATOM 744 N N . GLU A 1 94 ? -1.828 13.719 7.139 1.00 94.25 94 GLU A N 1
ATOM 745 C CA . GLU A 1 94 ? -0.873 12.670 7.520 1.00 94.25 94 GLU A CA 1
ATOM 746 C C . GLU A 1 94 ? -0.359 11.894 6.298 1.00 94.25 94 GLU A C 1
ATOM 748 O O . GLU A 1 94 ? 0.844 11.641 6.189 1.00 94.25 94 GLU A O 1
ATOM 753 N N . LEU A 1 95 ? -1.247 11.582 5.346 1.00 94.00 95 LEU A N 1
ATOM 754 C CA . LEU A 1 95 ? -0.879 10.973 4.066 1.00 94.00 95 LEU A CA 1
ATOM 755 C C . LEU A 1 95 ? 0.011 11.904 3.234 1.00 94.00 95 LEU A C 1
ATOM 757 O O . LEU A 1 95 ? 1.061 11.475 2.764 1.00 94.00 95 LEU A O 1
ATOM 761 N N . GLU A 1 96 ? -0.366 13.177 3.091 1.00 92.62 96 GLU A N 1
ATOM 762 C CA . GLU A 1 96 ? 0.425 14.180 2.364 1.00 92.62 96 GLU A CA 1
ATOM 763 C C . GLU A 1 96 ? 1.830 14.344 2.963 1.00 92.62 96 GLU A C 1
ATOM 765 O O . GLU A 1 96 ? 2.816 14.355 2.225 1.00 92.62 96 GLU A O 1
ATOM 770 N N . ASN A 1 97 ? 1.935 14.402 4.294 1.00 92.69 97 ASN A N 1
ATOM 771 C CA . ASN A 1 97 ? 3.207 14.546 4.999 1.00 92.69 97 ASN A CA 1
ATOM 772 C C . ASN A 1 97 ? 4.114 13.328 4.795 1.00 92.69 97 ASN A C 1
ATOM 774 O O . ASN A 1 97 ? 5.303 13.482 4.522 1.00 92.69 97 ASN A O 1
ATOM 778 N N . ARG A 1 98 ? 3.570 12.109 4.895 1.00 91.06 98 ARG A N 1
ATOM 779 C CA . ARG A 1 98 ? 4.360 10.885 4.694 1.00 91.06 98 ARG A CA 1
ATOM 780 C C . ARG A 1 98 ? 4.716 10.633 3.237 1.00 91.06 98 ARG A C 1
ATOM 782 O O . ARG A 1 98 ? 5.719 9.981 2.986 1.00 91.06 98 ARG A O 1
ATOM 789 N N . MET A 1 99 ? 3.945 11.160 2.290 1.00 91.06 99 MET A N 1
ATOM 790 C CA . MET A 1 99 ? 4.202 11.026 0.853 1.00 91.06 99 MET A CA 1
ATOM 791 C C . MET A 1 99 ? 4.986 12.200 0.258 1.00 91.06 99 MET A C 1
ATOM 793 O O . MET A 1 99 ? 5.096 12.303 -0.963 1.00 91.06 99 MET A O 1
ATOM 797 N N . ILE A 1 100 ? 5.572 13.074 1.083 1.00 85.50 100 ILE A N 1
ATOM 798 C CA . ILE A 1 100 ? 6.303 14.251 0.595 1.00 85.50 100 ILE A CA 1
ATOM 799 C C . ILE A 1 100 ? 7.458 13.881 -0.349 1.00 85.50 100 ILE A C 1
ATOM 801 O O . ILE A 1 100 ? 7.699 14.587 -1.321 1.00 85.50 100 ILE A O 1
ATOM 805 N N . PHE A 1 101 ? 8.092 12.723 -0.132 1.00 78.31 101 PHE A N 1
ATOM 806 C CA . PHE A 1 101 ? 9.168 12.194 -0.978 1.00 78.31 101 PHE A CA 1
ATOM 807 C C . PHE A 1 101 ? 8.705 11.780 -2.388 1.00 78.31 101 PHE A C 1
ATOM 809 O O . PHE A 1 101 ? 9.528 11.588 -3.276 1.00 78.31 101 PHE A O 1
ATOM 816 N N . ILE A 1 102 ? 7.395 11.616 -2.603 1.00 78.06 102 ILE A N 1
ATOM 817 C CA . ILE A 1 102 ? 6.793 11.247 -3.896 1.00 78.06 102 ILE A CA 1
ATOM 818 C C . ILE A 1 102 ? 6.449 12.500 -4.710 1.00 78.06 102 ILE A C 1
ATOM 820 O O . ILE A 1 102 ? 6.347 12.437 -5.937 1.00 78.06 102 ILE A O 1
ATOM 824 N N . LYS A 1 103 ? 6.324 13.655 -4.042 1.00 65.69 103 LYS A N 1
ATOM 825 C CA . LYS A 1 103 ? 5.836 14.926 -4.595 1.00 65.69 103 LYS A CA 1
ATOM 826 C C . LYS A 1 103 ? 6.830 15.628 -5.531 1.00 65.69 103 LYS A C 1
ATOM 828 O O . LYS A 1 103 ? 6.662 16.808 -5.840 1.00 65.69 103 LYS A O 1
ATOM 833 N N . ASP A 1 104 ? 7.854 14.926 -6.001 1.00 58.91 104 ASP A N 1
ATOM 834 C CA . ASP A 1 104 ? 8.816 15.481 -6.938 1.00 58.91 104 ASP A CA 1
ATOM 835 C C . ASP A 1 104 ? 8.146 15.757 -8.299 1.00 58.91 104 ASP A C 1
ATOM 837 O O . ASP A 1 104 ? 7.973 14.880 -9.144 1.00 58.91 104 ASP A O 1
ATOM 841 N N . LYS A 1 105 ? 7.834 17.046 -8.487 1.00 61.53 105 LYS A N 1
ATOM 842 C CA . LYS A 1 105 ? 7.635 17.811 -9.735 1.00 61.53 105 LYS A CA 1
ATOM 843 C C . LYS A 1 105 ? 6.276 17.789 -10.433 1.00 61.53 105 LYS A C 1
ATOM 845 O O . LYS A 1 105 ? 5.990 18.774 -11.105 1.00 61.53 105 LYS A O 1
ATOM 850 N N . ASP A 1 106 ? 5.460 16.751 -10.293 1.00 81.31 106 ASP A N 1
ATOM 851 C CA . ASP A 1 106 ? 4.223 16.631 -11.082 1.00 81.31 106 ASP A CA 1
ATOM 852 C C . ASP A 1 106 ? 2.952 16.818 -10.221 1.00 81.31 106 ASP A C 1
ATOM 854 O O . ASP A 1 106 ? 2.624 17.950 -9.864 1.00 81.31 106 ASP A O 1
ATOM 858 N N . GLU A 1 107 ? 2.203 15.761 -9.885 1.00 89.19 107 GLU A N 1
ATOM 859 C CA . GLU A 1 107 ? 0.911 15.912 -9.195 1.00 89.19 107 GLU A CA 1
ATOM 860 C C . GLU A 1 107 ? 0.592 14.705 -8.300 1.00 89.19 107 GLU A C 1
ATOM 862 O O . GLU A 1 107 ? 0.440 13.587 -8.789 1.00 89.19 107 GLU A O 1
ATOM 867 N N . LEU A 1 108 ? 0.414 14.949 -6.997 1.00 90.94 108 LEU A N 1
ATOM 868 C CA . LEU A 1 108 ? -0.105 13.972 -6.036 1.00 90.94 108 LEU A CA 1
ATOM 869 C C . LEU A 1 108 ? -1.489 14.424 -5.563 1.00 90.94 108 LEU A C 1
ATOM 871 O O . LEU A 1 108 ? -1.626 15.486 -4.952 1.00 90.94 108 LEU A O 1
ATOM 875 N N . LYS A 1 109 ? -2.511 13.607 -5.815 1.00 93.56 109 LYS A N 1
ATOM 876 C CA . LYS A 1 109 ? -3.889 13.847 -5.386 1.00 93.56 109 LYS A CA 1
ATOM 877 C C . LYS A 1 109 ? -4.357 12.713 -4.484 1.00 93.56 109 LYS A C 1
ATOM 879 O O . LYS A 1 109 ? -4.404 11.557 -4.892 1.00 93.56 109 LYS A O 1
ATOM 884 N N . ILE A 1 110 ? -4.742 13.067 -3.263 1.00 94.75 110 ILE A N 1
ATOM 885 C CA . ILE A 1 110 ? -5.273 12.137 -2.266 1.00 94.75 110 ILE A CA 1
ATOM 886 C C . ILE A 1 110 ? -6.754 12.451 -2.053 1.00 94.75 110 ILE A C 1
ATOM 888 O O . ILE A 1 110 ? -7.124 13.586 -1.736 1.00 94.75 110 ILE A O 1
ATOM 892 N N . SER A 1 111 ? -7.594 11.436 -2.224 1.00 94.81 111 SER A N 1
ATOM 893 C CA . SER A 1 111 ? -9.043 11.499 -2.068 1.00 94.81 111 SER A CA 1
ATOM 894 C C . SER A 1 111 ? -9.484 10.480 -1.025 1.00 94.81 111 SER A C 1
ATOM 896 O O . SER A 1 111 ? -9.246 9.285 -1.168 1.00 94.81 111 SER A O 1
ATOM 898 N N . ILE A 1 112 ? -10.130 10.951 0.038 1.00 94.31 112 ILE A N 1
ATOM 899 C CA . ILE A 1 112 ? -10.768 10.079 1.025 1.00 94.31 112 ILE A CA 1
ATOM 900 C C . ILE A 1 112 ? -12.180 9.826 0.514 1.00 94.31 112 ILE A C 1
ATOM 902 O O . ILE A 1 112 ? -12.961 10.757 0.360 1.00 94.31 112 ILE A O 1
ATOM 906 N N . LEU A 1 113 ? -12.465 8.576 0.158 1.00 93.56 113 LEU A N 1
ATOM 907 C CA . LEU A 1 113 ? -13.742 8.182 -0.438 1.00 93.56 113 LEU A CA 1
ATOM 908 C C . LEU A 1 113 ? -14.774 7.822 0.631 1.00 93.56 113 LEU A C 1
ATOM 910 O O . LEU A 1 113 ? -15.970 8.008 0.430 1.00 93.56 113 LEU A O 1
ATOM 914 N N . LYS A 1 114 ? -14.309 7.264 1.753 1.00 91.62 114 LYS A N 1
ATOM 915 C CA . LYS A 1 114 ? -15.150 6.882 2.886 1.00 91.62 114 LYS A CA 1
ATOM 916 C C . LYS A 1 114 ? -14.343 6.948 4.172 1.00 91.62 114 LYS A C 1
ATOM 918 O O . LYS A 1 114 ? -13.229 6.425 4.219 1.00 91.62 114 LYS A O 1
ATOM 923 N N . TYR A 1 115 ? -14.931 7.529 5.207 1.00 91.12 115 TYR A N 1
ATOM 924 C CA . TYR A 1 115 ? -14.325 7.643 6.524 1.00 91.12 115 TYR A CA 1
ATOM 925 C C . TYR A 1 115 ? -15.385 7.440 7.603 1.00 91.12 115 TYR A C 1
ATOM 927 O O . TYR A 1 115 ? -16.277 8.264 7.785 1.00 91.12 115 TYR A O 1
ATOM 935 N N . ASP A 1 116 ? -15.315 6.309 8.293 1.00 85.19 116 ASP A N 1
ATOM 936 C CA . ASP A 1 116 ? -16.235 5.949 9.367 1.00 85.19 116 ASP A CA 1
ATOM 937 C C . ASP A 1 116 ? -15.447 5.209 10.452 1.00 85.19 116 ASP A C 1
ATOM 939 O O . ASP A 1 116 ? -15.273 3.991 10.388 1.00 85.19 116 ASP A O 1
ATOM 943 N N . LEU A 1 117 ? -14.931 5.957 11.433 1.00 84.56 117 LEU A N 1
ATOM 944 C CA . LEU A 1 117 ? -14.185 5.377 12.554 1.00 84.56 117 LEU A CA 1
ATOM 945 C C . LEU A 1 117 ? -15.050 4.455 13.418 1.00 84.56 117 LEU A C 1
ATOM 947 O O . LEU A 1 117 ? -14.540 3.467 13.933 1.00 84.56 117 LEU A O 1
ATOM 951 N N . ASN A 1 118 ? -16.353 4.731 13.539 1.00 79.50 118 ASN A N 1
ATOM 952 C CA . ASN A 1 118 ? -17.255 3.925 14.364 1.00 79.50 118 ASN A CA 1
ATOM 953 C C . ASN A 1 118 ? -17.398 2.512 13.790 1.00 79.50 118 ASN A C 1
ATOM 955 O O . ASN A 1 118 ? -17.416 1.536 14.536 1.00 79.50 118 ASN A O 1
ATOM 959 N N . LYS A 1 119 ? -17.446 2.404 12.456 1.00 80.38 119 LYS A N 1
ATOM 960 C CA . LYS A 1 119 ? -17.436 1.121 11.735 1.00 80.38 119 LYS A CA 1
ATOM 961 C C . LYS A 1 119 ? -16.029 0.599 11.438 1.00 80.38 119 LYS A C 1
ATOM 963 O O . LYS A 1 119 ? -15.903 -0.438 10.795 1.00 80.38 119 LYS A O 1
ATOM 968 N N . GLY A 1 120 ? -14.984 1.336 11.816 1.00 81.81 120 GLY A N 1
ATOM 969 C CA . GLY A 1 120 ? -13.600 1.006 11.492 1.00 81.81 120 GLY A CA 1
ATOM 970 C C . GLY A 1 120 ? -13.291 1.017 9.990 1.00 81.81 120 GLY A C 1
ATOM 971 O O . GLY A 1 120 ? -12.381 0.320 9.554 1.00 81.81 120 GLY A O 1
ATOM 972 N N . ILE A 1 121 ? -14.023 1.774 9.166 1.00 85.19 121 ILE A N 1
ATOM 973 C CA . ILE A 1 121 ? -13.854 1.782 7.705 1.00 85.19 121 ILE A CA 1
ATOM 974 C C . ILE A 1 121 ? -13.146 3.057 7.256 1.00 85.19 121 ILE A C 1
ATOM 976 O O . ILE A 1 121 ? -13.653 4.161 7.444 1.00 85.19 121 ILE A O 1
ATOM 980 N N . ILE A 1 122 ? -12.027 2.904 6.549 1.00 90.62 122 ILE A N 1
ATOM 981 C CA . ILE A 1 122 ? -11.384 3.997 5.810 1.00 90.62 122 ILE A CA 1
ATOM 982 C C . ILE A 1 122 ? -11.128 3.525 4.379 1.00 90.62 122 ILE A C 1
ATOM 984 O O . ILE A 1 122 ? -10.566 2.453 4.160 1.00 90.62 122 ILE A O 1
ATOM 988 N N . CYS A 1 123 ? -11.533 4.332 3.400 1.00 92.19 123 CYS A N 1
ATOM 989 C CA . CYS A 1 123 ? -11.251 4.128 1.981 1.00 92.19 123 CYS A CA 1
ATOM 990 C C . CYS A 1 123 ? -10.523 5.355 1.432 1.00 92.19 123 CYS A C 1
ATOM 992 O O . CYS A 1 123 ? -11.056 6.466 1.465 1.00 92.19 123 CYS A O 1
ATOM 994 N N . VAL A 1 124 ? -9.319 5.146 0.910 1.00 94.19 124 VAL A N 1
ATOM 995 C CA . VAL A 1 124 ? -8.460 6.188 0.349 1.00 94.19 124 VAL A CA 1
ATOM 996 C C . VAL A 1 124 ? -8.109 5.829 -1.085 1.00 94.19 124 VAL A C 1
ATOM 998 O O . VAL A 1 124 ? -7.774 4.690 -1.406 1.00 94.19 124 VAL A O 1
ATOM 1001 N N . GLU A 1 125 ? -8.149 6.833 -1.943 1.00 95.94 125 GLU A N 1
ATOM 1002 C CA . GLU A 1 125 ? -7.677 6.774 -3.311 1.00 95.94 125 GLU A CA 1
ATOM 1003 C C . GLU A 1 125 ? -6.525 7.765 -3.487 1.00 95.94 125 GLU A C 1
ATOM 1005 O O . GLU A 1 125 ? -6.658 8.957 -3.204 1.00 95.94 125 GLU A O 1
ATOM 1010 N N . VAL A 1 126 ? -5.379 7.266 -3.940 1.00 95.12 126 VAL A N 1
ATOM 1011 C CA . VAL A 1 126 ? -4.182 8.062 -4.210 1.00 95.12 126 VAL A CA 1
ATOM 1012 C C . VAL A 1 126 ? -3.906 8.023 -5.705 1.00 95.12 126 VAL A C 1
ATOM 1014 O O . VAL A 1 126 ? -3.781 6.950 -6.297 1.00 95.12 126 VAL A O 1
ATOM 1017 N N . HIS A 1 127 ? -3.822 9.201 -6.314 1.00 94.50 127 HIS A N 1
ATOM 1018 C CA . HIS A 1 127 ? -3.414 9.395 -7.701 1.00 94.50 127 HIS A CA 1
ATOM 1019 C C . HIS A 1 127 ? -2.079 10.114 -7.713 1.00 94.50 127 HIS A C 1
ATOM 1021 O O . HIS A 1 127 ? -1.941 11.190 -7.136 1.00 94.50 127 HIS A O 1
ATOM 1027 N N . ASP A 1 128 ? -1.116 9.527 -8.398 1.00 92.88 128 ASP A N 1
ATOM 1028 C CA . ASP A 1 128 ? 0.228 10.054 -8.534 1.00 92.88 128 ASP A CA 1
ATOM 1029 C C . ASP A 1 128 ? 0.582 10.110 -10.019 1.00 92.88 128 ASP A C 1
ATOM 1031 O O . ASP A 1 128 ? 0.730 9.081 -10.688 1.00 92.88 128 ASP A O 1
ATOM 1035 N N . LYS A 1 129 ? 0.673 11.327 -10.552 1.00 92.69 129 LYS A N 1
ATOM 1036 C CA . LYS A 1 129 ? 1.223 11.568 -11.883 1.00 92.69 129 LYS A CA 1
ATOM 1037 C C . LYS A 1 129 ? 2.687 11.909 -11.718 1.00 92.69 129 LYS A C 1
ATOM 1039 O O . LYS A 1 129 ? 3.009 12.813 -10.958 1.00 92.69 129 LYS A O 1
ATOM 1044 N N . TYR A 1 130 ? 3.544 11.225 -12.466 1.00 90.38 130 TYR A N 1
ATOM 1045 C CA . TYR A 1 130 ? 4.978 11.470 -12.426 1.00 90.38 130 TYR A CA 1
ATOM 1046 C C . TYR A 1 130 ? 5.658 11.163 -13.757 1.00 90.38 130 TYR A C 1
ATOM 1048 O O . TYR A 1 130 ? 5.209 10.329 -14.553 1.00 90.38 130 TYR A O 1
ATOM 1056 N N . ARG A 1 131 ? 6.783 11.827 -13.995 1.00 88.88 131 ARG A N 1
ATOM 1057 C CA . ARG A 1 131 ? 7.625 11.623 -15.167 1.00 88.88 131 ARG A CA 1
ATOM 1058 C C . ARG A 1 131 ? 8.604 10.471 -14.952 1.00 88.88 131 ARG A C 1
ATOM 1060 O O . ARG A 1 131 ? 9.385 10.463 -14.005 1.00 88.88 131 ARG A O 1
ATOM 1067 N N . ILE A 1 132 ? 8.600 9.504 -15.867 1.00 87.38 132 ILE A N 1
ATOM 1068 C CA . ILE A 1 132 ? 9.633 8.458 -15.914 1.00 87.38 132 ILE A CA 1
ATOM 1069 C C . ILE A 1 132 ? 10.876 8.955 -16.661 1.00 87.38 132 ILE A C 1
ATOM 1071 O O . ILE A 1 132 ? 10.822 9.956 -17.371 1.00 87.38 132 ILE A O 1
ATOM 1075 N N . PHE A 1 133 ? 11.987 8.220 -16.565 1.00 79.25 133 PHE A N 1
ATOM 1076 C CA . PHE A 1 133 ? 13.263 8.584 -17.200 1.00 79.25 133 PHE A CA 1
ATOM 1077 C C . PHE A 1 133 ? 13.151 8.871 -18.709 1.00 79.25 133 PHE A C 1
ATOM 1079 O O . PHE A 1 133 ? 13.824 9.755 -19.223 1.00 79.25 133 PHE A O 1
ATOM 1086 N N . SER A 1 134 ? 12.236 8.196 -19.417 1.00 82.62 134 SER A N 1
ATOM 1087 C CA . SER A 1 134 ? 11.964 8.465 -20.842 1.00 82.62 134 SER A CA 1
ATOM 1088 C C . SER A 1 134 ? 11.280 9.813 -21.130 1.00 82.62 134 SER A C 1
ATOM 1090 O O . SER A 1 134 ? 10.929 10.087 -22.273 1.00 82.62 134 SER A O 1
ATOM 1092 N N . GLY A 1 135 ? 11.000 10.627 -20.109 1.00 85.19 135 GLY A N 1
ATOM 1093 C CA . GLY A 1 135 ? 10.273 11.891 -20.224 1.00 85.19 135 GLY A CA 1
ATOM 1094 C C . GLY A 1 135 ? 8.751 11.739 -20.320 1.00 85.19 135 GLY A C 1
ATOM 1095 O O . GLY A 1 135 ? 8.032 12.729 -20.205 1.00 85.19 135 GLY A O 1
ATOM 1096 N N . LYS A 1 136 ? 8.239 10.514 -20.492 1.00 88.00 136 LYS A N 1
ATOM 1097 C CA . LYS A 1 136 ? 6.797 10.237 -20.530 1.00 88.00 136 LYS A CA 1
ATOM 1098 C C . LYS A 1 136 ? 6.173 10.402 -19.145 1.00 88.00 136 LYS A C 1
ATOM 1100 O O . LYS A 1 136 ? 6.770 10.022 -18.139 1.00 88.00 136 LYS A O 1
ATOM 1105 N N . ILE A 1 137 ? 4.944 10.907 -19.108 1.00 90.44 137 ILE A N 1
ATOM 1106 C CA . ILE A 1 137 ? 4.143 10.984 -17.884 1.00 90.44 137 ILE A CA 1
ATOM 1107 C C . ILE A 1 137 ? 3.443 9.639 -17.677 1.00 90.44 137 ILE A C 1
ATOM 1109 O O . ILE A 1 137 ? 2.845 9.078 -18.601 1.00 90.44 137 ILE A O 1
ATOM 1113 N N . LYS A 1 138 ? 3.531 9.108 -16.462 1.00 90.38 138 LYS A N 1
ATOM 1114 C CA . LYS A 1 138 ? 2.787 7.939 -15.998 1.00 90.38 138 LYS A CA 1
ATOM 1115 C C . LYS A 1 138 ? 1.843 8.358 -14.882 1.00 90.38 138 LYS A C 1
ATOM 1117 O O . LYS A 1 138 ? 2.124 9.293 -14.144 1.00 90.38 138 LYS A O 1
ATOM 1122 N N . ASN A 1 139 ? 0.712 7.668 -14.801 1.00 92.56 139 ASN A N 1
ATOM 1123 C CA . ASN A 1 139 ? -0.290 7.865 -13.766 1.00 92.56 139 ASN A CA 1
ATOM 1124 C C . ASN A 1 139 ? -0.437 6.553 -12.994 1.00 92.56 139 ASN A C 1
ATOM 1126 O O . ASN A 1 139 ? -0.760 5.522 -13.590 1.00 92.56 139 ASN A O 1
ATOM 1130 N N . ILE A 1 140 ? -0.159 6.593 -11.696 1.00 92.69 140 ILE A N 1
ATOM 1131 C CA . ILE A 1 140 ? -0.412 5.502 -10.766 1.00 92.69 140 ILE A CA 1
ATOM 1132 C C . ILE A 1 140 ? -1.656 5.858 -9.969 1.00 92.69 140 ILE A C 1
ATOM 1134 O O . ILE A 1 140 ? -1.730 6.898 -9.320 1.00 92.69 140 ILE A O 1
ATOM 1138 N N . LYS A 1 141 ? -2.619 4.943 -9.994 1.00 94.56 141 LYS A N 1
ATOM 1139 C CA . LYS A 1 141 ? -3.835 5.021 -9.202 1.00 94.56 141 LYS A CA 1
ATOM 1140 C C . LYS A 1 141 ? -3.851 3.860 -8.219 1.00 94.56 141 LYS A C 1
ATOM 1142 O O . LYS A 1 141 ? -3.819 2.701 -8.634 1.00 94.56 141 LYS A O 1
ATOM 1147 N N . VAL A 1 142 ? -3.890 4.175 -6.931 1.00 94.75 142 VAL A N 1
ATOM 1148 C CA . VAL A 1 142 ? -3.948 3.203 -5.838 1.00 94.75 142 VAL A CA 1
ATOM 1149 C C . VAL A 1 142 ? -5.240 3.416 -5.070 1.00 94.75 142 VAL A C 1
ATOM 1151 O O . VAL A 1 142 ? -5.509 4.509 -4.581 1.00 94.75 142 VAL A O 1
ATOM 1154 N N . TYR A 1 143 ? -6.030 2.355 -4.954 1.00 95.56 143 TYR A N 1
ATOM 1155 C CA . TYR A 1 143 ? -7.201 2.307 -4.091 1.00 95.56 143 TYR A CA 1
ATOM 1156 C C . TYR A 1 143 ? -6.876 1.420 -2.895 1.00 95.56 143 TYR A C 1
ATOM 1158 O O . TYR A 1 143 ? -6.458 0.272 -3.068 1.00 95.56 143 TYR A O 1
ATOM 1166 N N . LYS A 1 144 ? -7.076 1.940 -1.685 1.00 92.31 144 LYS A N 1
ATOM 1167 C CA . LYS A 1 144 ? -6.894 1.179 -0.456 1.00 92.31 144 LYS A CA 1
ATOM 1168 C C . LYS A 1 144 ? -8.104 1.329 0.445 1.00 92.31 144 LYS A C 1
ATOM 1170 O O . LYS A 1 144 ? -8.548 2.432 0.747 1.00 92.31 144 LYS A O 1
ATOM 1175 N N . GLN A 1 145 ? -8.591 0.193 0.916 1.00 91.50 145 GLN A N 1
ATOM 1176 C CA . GLN A 1 145 ? -9.624 0.104 1.929 1.00 91.50 145 GLN A CA 1
ATOM 1177 C C . GLN A 1 145 ? -9.073 -0.681 3.110 1.00 91.50 145 GLN A C 1
ATOM 1179 O O . GLN A 1 145 ? -8.464 -1.736 2.928 1.00 91.50 145 GLN A O 1
ATOM 1184 N N . ILE A 1 146 ? -9.287 -0.155 4.309 1.00 86.12 146 ILE A N 1
ATOM 1185 C CA . ILE A 1 146 ? -9.062 -0.880 5.551 1.00 86.12 146 ILE A CA 1
ATOM 1186 C C . ILE A 1 146 ? -10.389 -0.922 6.297 1.00 86.12 146 ILE A C 1
ATOM 1188 O O . ILE A 1 146 ? -11.102 0.080 6.376 1.00 86.12 146 ILE A O 1
ATOM 1192 N N . ILE A 1 147 ? -10.715 -2.110 6.793 1.00 84.12 147 ILE A N 1
ATOM 1193 C CA . ILE A 1 147 ? -11.843 -2.371 7.675 1.00 84.12 147 ILE A CA 1
ATOM 1194 C C . ILE A 1 147 ? -11.233 -2.931 8.954 1.00 84.12 147 ILE A C 1
ATOM 1196 O O . ILE A 1 147 ? -10.549 -3.953 8.918 1.00 84.12 147 ILE A O 1
ATOM 1200 N N . PHE A 1 148 ? -11.419 -2.220 10.053 1.00 76.19 148 PHE A N 1
ATOM 1201 C CA . PHE A 1 148 ? -11.057 -2.660 11.384 1.00 76.19 148 PHE A CA 1
ATOM 1202 C C . PHE A 1 148 ? -12.298 -3.203 12.061 1.00 76.19 148 PHE A C 1
ATOM 1204 O O . PHE A 1 148 ? -13.234 -2.458 12.340 1.00 76.19 148 PHE A O 1
ATOM 1211 N N . ASP A 1 149 ? -12.278 -4.497 12.336 1.00 69.44 149 ASP A N 1
ATOM 1212 C CA . ASP A 1 149 ? -13.270 -5.110 13.194 1.00 69.44 149 ASP A CA 1
ATOM 1213 C C . ASP A 1 149 ? -12.848 -4.918 14.662 1.00 69.44 149 ASP A C 1
ATOM 1215 O O . ASP A 1 149 ? -11.724 -5.270 15.045 1.00 69.44 149 ASP A O 1
ATOM 1219 N N . LYS A 1 150 ? -13.724 -4.321 15.485 1.00 59.94 150 LYS A N 1
ATOM 1220 C CA . LYS A 1 150 ? -13.487 -4.147 16.932 1.00 59.94 150 LYS A CA 1
ATOM 1221 C C . LYS A 1 150 ? -13.267 -5.516 17.597 1.00 59.94 150 LYS A C 1
ATOM 1223 O O . LYS A 1 150 ? -12.449 -5.633 18.515 1.00 59.94 150 LYS A O 1
ATOM 1228 N N . GLU A 1 151 ? -13.926 -6.561 17.093 1.00 56.62 151 GLU A N 1
ATOM 1229 C CA . GLU A 1 151 ? -13.796 -7.929 17.596 1.00 56.62 151 GLU A CA 1
ATOM 1230 C C . GLU A 1 151 ? -12.378 -8.474 17.363 1.00 56.62 151 GLU A C 1
ATOM 1232 O O . GLU A 1 151 ? -11.777 -9.024 18.287 1.00 56.62 151 GLU A O 1
ATOM 1237 N N . ASP A 1 152 ? -11.773 -8.204 16.201 1.00 51.28 152 ASP A N 1
ATOM 1238 C CA . ASP A 1 152 ? -10.405 -8.626 15.862 1.00 51.28 152 ASP A CA 1
ATOM 1239 C C . ASP A 1 152 ? -9.321 -7.929 16.702 1.00 51.28 152 ASP A C 1
ATOM 1241 O O . ASP A 1 152 ? -8.274 -8.525 16.974 1.00 51.28 152 ASP A O 1
ATOM 1245 N N . ILE A 1 153 ? -9.537 -6.681 17.136 1.00 49.69 153 ILE A N 1
ATOM 1246 C CA . ILE A 1 153 ? -8.600 -5.960 18.021 1.00 49.69 153 ILE A CA 1
ATOM 1247 C C . ILE A 1 153 ? -8.682 -6.525 19.438 1.00 49.69 153 ILE A C 1
ATOM 1249 O O . ILE A 1 153 ? -7.653 -6.866 20.022 1.00 49.69 153 ILE A O 1
ATOM 1253 N N . SER A 1 154 ? -9.902 -6.713 19.953 1.00 51.25 154 SER A N 1
ATOM 1254 C CA . SER A 1 154 ? -10.114 -7.353 21.253 1.00 51.25 154 SER A CA 1
ATOM 1255 C C . SER A 1 154 ? -9.562 -8.782 21.266 1.00 51.25 154 SER A C 1
ATOM 1257 O O . SER A 1 154 ? -8.992 -9.215 22.263 1.00 51.25 154 SER A O 1
ATOM 1259 N N . LEU A 1 155 ? -9.628 -9.496 20.136 1.00 47.25 155 LEU A N 1
ATOM 1260 C CA . LEU A 1 155 ? -8.994 -10.794 19.954 1.00 47.25 155 LEU A CA 1
ATOM 1261 C C . LEU A 1 155 ? -7.472 -10.670 19.845 1.00 47.25 155 LEU A C 1
ATOM 1263 O O . LEU A 1 155 ? -6.787 -11.515 20.393 1.00 47.25 155 LEU A O 1
ATOM 1267 N N . LYS A 1 156 ? -6.877 -9.660 19.211 1.00 46.88 156 LYS A N 1
ATOM 1268 C CA . LYS A 1 156 ? -5.404 -9.520 19.178 1.00 46.88 156 LYS A CA 1
ATOM 1269 C C . LYS A 1 156 ? -4.800 -9.128 20.525 1.00 46.88 156 LYS A C 1
ATOM 1271 O O . LYS A 1 156 ? -3.702 -9.583 20.830 1.00 46.88 156 LYS A O 1
ATOM 1276 N N . GLU A 1 157 ? -5.512 -8.347 21.330 1.00 47.12 157 GLU A N 1
ATOM 1277 C CA . GLU A 1 157 ? -5.066 -7.953 22.671 1.00 47.12 157 GLU A CA 1
ATOM 1278 C C . GLU A 1 157 ? -5.420 -9.001 23.743 1.00 47.12 157 GLU A C 1
ATOM 1280 O O . GLU A 1 157 ? -4.646 -9.190 24.677 1.00 47.12 157 GLU A O 1
ATOM 1285 N N . LYS A 1 158 ? -6.515 -9.768 23.588 1.00 45.88 158 LYS A N 1
ATOM 1286 C CA . LYS A 1 158 ? -6.865 -10.888 24.494 1.00 45.88 158 LYS A CA 1
ATOM 1287 C C . LYS A 1 158 ? -6.335 -12.248 24.055 1.00 45.88 158 LYS A C 1
ATOM 1289 O O . LYS A 1 158 ? -6.293 -13.168 24.875 1.00 45.88 158 LYS A O 1
ATOM 1294 N N . THR A 1 159 ? -5.956 -12.438 22.790 1.00 47.06 159 THR A N 1
ATOM 1295 C CA . THR A 1 159 ? -5.468 -13.733 22.309 1.00 47.06 159 THR A CA 1
ATOM 1296 C C . THR A 1 159 ? -3.957 -13.821 22.292 1.00 47.06 159 THR A C 1
ATOM 1298 O O . THR A 1 159 ? -3.293 -13.908 21.264 1.00 47.06 159 THR A O 1
ATOM 1301 N N . GLU A 1 160 ? -3.443 -14.042 23.494 1.00 63.59 160 GLU A N 1
ATOM 1302 C CA . GLU A 1 160 ? -2.317 -14.933 23.748 1.00 63.59 160 GLU A CA 1
ATOM 1303 C C . GLU A 1 160 ? -2.610 -16.358 23.232 1.00 63.59 160 GLU A C 1
ATOM 1305 O O . GLU A 1 160 ? -2.313 -17.309 23.927 1.00 63.59 160 GLU A O 1
ATOM 1310 N N . TYR A 1 161 ? -3.248 -16.586 22.079 1.00 58.31 161 TYR A N 1
ATOM 1311 C CA . TYR A 1 161 ? -3.500 -17.937 21.576 1.00 58.31 161 TYR A CA 1
ATOM 1312 C C . TYR A 1 161 ? -2.693 -18.200 20.306 1.00 58.31 161 TYR A C 1
ATOM 1314 O O . TYR A 1 161 ? -2.790 -17.472 19.320 1.00 58.31 161 TYR A O 1
ATOM 1322 N N . ARG A 1 162 ? -1.917 -19.283 20.309 1.00 58.62 162 ARG A N 1
ATOM 1323 C CA . ARG A 1 162 ? -1.190 -19.816 19.154 1.00 58.62 162 ARG A CA 1
ATOM 1324 C C . ARG A 1 162 ? -1.934 -21.015 18.591 1.00 58.62 162 ARG A C 1
ATOM 1326 O O . ARG A 1 162 ? -2.563 -21.774 19.320 1.00 58.62 162 ARG A O 1
ATOM 1333 N N . THR A 1 163 ? -1.860 -21.184 17.278 1.00 62.25 163 THR A N 1
ATOM 1334 C CA . THR A 1 163 ? -2.397 -22.372 16.615 1.00 62.25 163 THR A CA 1
ATOM 1335 C C . THR A 1 163 ? -1.253 -23.347 16.371 1.00 62.25 163 THR A C 1
ATOM 1337 O O . THR A 1 163 ? -0.351 -23.029 15.602 1.00 62.25 163 THR A O 1
ATOM 1340 N N . LEU A 1 164 ? -1.289 -24.514 17.014 1.00 66.38 164 LEU A N 1
ATOM 1341 C CA . LEU A 1 164 ? -0.453 -25.658 16.663 1.00 66.38 164 LEU A CA 1
ATOM 1342 C C . LEU A 1 164 ? -1.145 -26.446 15.551 1.00 66.38 164 LEU A C 1
ATOM 1344 O O . LEU A 1 164 ? -2.325 -26.791 15.665 1.00 66.38 164 LEU A O 1
ATOM 1348 N N . ILE A 1 165 ? -0.409 -26.720 14.480 1.00 67.31 165 ILE A N 1
ATOM 1349 C CA . ILE A 1 165 ? -0.859 -27.550 13.363 1.00 67.31 165 ILE A CA 1
ATOM 1350 C C . ILE A 1 165 ? 0.065 -28.761 13.315 1.00 67.31 165 ILE A C 1
ATOM 1352 O O . ILE A 1 165 ? 1.280 -28.600 13.238 1.00 67.31 165 ILE A O 1
ATOM 1356 N N . PHE A 1 166 ? -0.515 -29.954 13.392 1.00 69.44 166 PHE A N 1
ATOM 1357 C CA . PHE A 1 166 ? 0.207 -31.216 13.333 1.00 69.44 166 PHE A CA 1
ATOM 1358 C C . PHE A 1 166 ? 0.064 -31.814 11.935 1.00 69.44 166 PHE A C 1
ATOM 1360 O O . PHE A 1 166 ? -1.059 -32.012 11.458 1.00 69.44 166 PHE A O 1
ATOM 1367 N N . TYR A 1 167 ? 1.204 -32.091 11.306 1.00 60.41 167 TYR A N 1
ATOM 1368 C CA . TYR A 1 167 ? 1.295 -32.674 9.973 1.00 60.41 167 TYR A CA 1
ATOM 1369 C C . TYR A 1 167 ? 1.763 -34.126 10.048 1.00 60.41 167 TYR A C 1
ATOM 1371 O O . TYR A 1 167 ? 2.589 -34.483 10.889 1.00 60.41 167 TYR A O 1
ATOM 1379 N N . ASP A 1 168 ? 1.256 -34.941 9.134 1.00 61.78 168 ASP A N 1
ATOM 1380 C CA . ASP A 1 168 ? 1.778 -36.258 8.800 1.00 61.78 168 ASP A CA 1
ATOM 1381 C C . ASP A 1 168 ? 1.790 -36.392 7.275 1.00 61.78 168 ASP A C 1
ATOM 1383 O O . ASP A 1 168 ? 0.733 -36.329 6.650 1.00 61.78 168 ASP A O 1
ATOM 1387 N N . ARG A 1 169 ? 2.981 -36.518 6.673 1.00 66.69 169 ARG A N 1
ATOM 1388 C CA . ARG A 1 169 ? 3.171 -36.578 5.207 1.00 66.69 169 ARG A CA 1
ATOM 1389 C C . ARG A 1 169 ? 2.393 -35.480 4.469 1.00 66.69 169 ARG A C 1
ATOM 1391 O O . ARG A 1 169 ? 1.597 -35.766 3.581 1.00 66.69 169 ARG A O 1
ATOM 1398 N N . ASP A 1 170 ? 2.569 -34.237 4.918 1.00 66.19 170 ASP A N 1
ATOM 1399 C CA . ASP A 1 170 ? 1.887 -33.035 4.410 1.00 66.19 170 ASP A CA 1
ATOM 1400 C C . ASP A 1 170 ? 0.363 -32.974 4.628 1.00 66.19 170 ASP A C 1
ATOM 1402 O O . ASP A 1 170 ? -0.285 -31.995 4.253 1.00 66.19 170 ASP A O 1
ATOM 1406 N N . ILE A 1 171 ? -0.226 -33.959 5.313 1.00 57.72 171 ILE A N 1
ATOM 1407 C CA . ILE A 1 171 ? -1.643 -33.967 5.677 1.00 57.72 171 ILE A CA 1
ATOM 1408 C C . ILE A 1 171 ? -1.803 -33.429 7.100 1.00 57.72 171 ILE A C 1
ATOM 1410 O O . ILE A 1 171 ? -1.205 -33.926 8.055 1.00 57.72 171 ILE A O 1
ATOM 1414 N N . VAL A 1 172 ? -2.646 -32.408 7.262 1.00 65.69 172 VAL A N 1
ATOM 1415 C CA . VAL A 1 172 ? -3.004 -31.875 8.583 1.00 65.69 172 VAL A CA 1
ATOM 1416 C C . VAL A 1 172 ? -3.931 -32.863 9.284 1.00 65.69 172 VAL A C 1
ATOM 1418 O O . VAL A 1 172 ? -5.099 -32.974 8.917 1.00 65.69 172 VAL A O 1
ATOM 1421 N N . TYR A 1 173 ? -3.443 -33.546 10.319 1.00 68.12 173 TYR A N 1
ATOM 1422 C CA . TYR A 1 173 ? -4.270 -34.491 11.081 1.00 68.12 173 TYR A CA 1
ATOM 1423 C C . TYR A 1 173 ? -4.856 -33.882 12.362 1.00 68.12 173 TYR A C 1
ATOM 1425 O O . TYR A 1 173 ? -5.862 -34.372 12.875 1.00 68.12 173 TYR A O 1
ATOM 1433 N N . LYS A 1 174 ? -4.264 -32.804 12.903 1.00 69.75 174 LYS A N 1
ATOM 1434 C CA . LYS A 1 174 ? -4.822 -32.093 14.063 1.00 69.75 174 LYS A CA 1
ATOM 1435 C C . LYS A 1 174 ? -4.452 -30.613 14.063 1.00 69.75 174 LYS A C 1
ATOM 1437 O O . LYS A 1 174 ? -3.321 -30.239 13.767 1.00 69.75 174 LYS A O 1
ATOM 1442 N N . LYS A 1 175 ? -5.400 -29.764 14.457 1.00 73.00 175 LYS A N 1
ATOM 1443 C CA . LYS A 1 175 ? -5.209 -28.323 14.658 1.00 73.00 175 LYS A CA 1
ATOM 1444 C C . LYS A 1 175 ? -5.723 -27.947 16.042 1.00 73.00 175 LYS A C 1
ATOM 1446 O O . LYS A 1 175 ? -6.857 -28.277 16.376 1.00 73.00 175 LYS A O 1
ATOM 1451 N N . VAL A 1 176 ? -4.898 -27.290 16.854 1.00 76.25 176 VAL A N 1
ATOM 1452 C CA . VAL A 1 176 ? -5.252 -26.921 18.234 1.00 76.25 176 VAL A CA 1
ATOM 1453 C C . VAL A 1 176 ? -4.884 -25.471 18.495 1.00 76.25 176 VAL A C 1
ATOM 1455 O O . VAL A 1 176 ? -3.777 -25.041 18.184 1.00 76.25 176 VAL A O 1
ATOM 1458 N N . ARG A 1 177 ? -5.815 -24.714 19.076 1.00 70.81 177 ARG A N 1
ATOM 1459 C CA . ARG A 1 177 ? -5.597 -23.333 19.512 1.00 70.81 177 ARG A CA 1
ATOM 1460 C C . ARG A 1 177 ? -5.295 -23.336 21.011 1.00 70.81 177 ARG A C 1
ATOM 1462 O O . ARG A 1 177 ? -6.114 -23.807 21.791 1.00 70.81 177 ARG A O 1
ATOM 1469 N N . LEU A 1 178 ? -4.122 -22.848 21.404 1.00 70.31 178 LEU A N 1
ATOM 1470 C CA . LEU A 1 178 ? -3.588 -22.943 22.768 1.00 70.31 178 LEU A CA 1
ATOM 1471 C C . LEU A 1 178 ? -3.129 -21.595 23.278 1.00 70.31 178 LEU A C 1
ATOM 1473 O O . LEU A 1 178 ? -2.594 -20.809 22.504 1.00 70.31 178 LEU A O 1
ATOM 1477 N N . LYS A 1 179 ? -3.286 -21.360 24.580 1.00 70.31 179 LYS A N 1
ATOM 1478 C CA . LYS A 1 179 ? -2.833 -20.126 25.215 1.00 70.31 179 LYS A CA 1
ATOM 1479 C C . LYS A 1 179 ? -1.296 -20.108 25.340 1.00 70.31 179 LYS A C 1
ATOM 1481 O O . LYS A 1 179 ? -0.695 -21.139 25.639 1.00 70.31 179 LYS A O 1
ATOM 1486 N N . VAL A 1 180 ? -0.638 -18.976 25.115 1.00 58.84 180 VAL A N 1
ATOM 1487 C CA . VAL A 1 180 ? 0.804 -18.777 25.313 1.00 58.84 180 VAL A CA 1
ATOM 1488 C C . VAL A 1 180 ? 1.115 -19.051 26.786 1.00 58.84 180 VAL A C 1
ATOM 1490 O O . VAL A 1 180 ? 0.366 -18.638 27.666 1.00 58.84 180 VAL A O 1
ATOM 1493 N N . GLY A 1 181 ? 2.169 -19.827 27.048 1.00 58.34 181 GLY A N 1
ATOM 1494 C CA . GLY A 1 181 ? 2.506 -20.313 28.391 1.00 58.34 181 GLY A CA 1
ATOM 1495 C C . GLY A 1 181 ? 1.780 -21.592 28.831 1.00 58.34 181 GLY A C 1
ATOM 1496 O O . GLY A 1 181 ? 2.140 -22.155 29.862 1.00 58.34 181 GLY A O 1
ATOM 1497 N N . SER A 1 182 ? 0.803 -22.102 28.068 1.00 61.34 182 SER A N 1
ATOM 1498 C CA . SER A 1 182 ? 0.196 -23.410 28.361 1.00 61.34 182 SER A CA 1
ATOM 1499 C C . SER A 1 182 ? 1.099 -24.571 27.924 1.00 61.34 182 SER A C 1
ATOM 1501 O O . SER A 1 182 ? 1.760 -24.512 26.885 1.00 61.34 182 SER A O 1
ATOM 1503 N N . VAL A 1 183 ? 1.120 -25.639 28.726 1.00 64.00 183 VAL A N 1
ATOM 1504 C CA . VAL A 1 183 ? 1.793 -26.900 28.387 1.00 64.00 183 VAL A CA 1
ATOM 1505 C C . VAL A 1 183 ? 0.796 -27.787 27.656 1.00 64.00 183 VAL A C 1
ATOM 1507 O O . VAL A 1 183 ? -0.266 -28.107 28.191 1.00 64.00 183 VAL A O 1
ATOM 1510 N N . TYR A 1 184 ? 1.133 -28.198 26.436 1.00 70.62 184 TYR A N 1
ATOM 1511 C CA . TYR A 1 184 ? 0.288 -29.091 25.651 1.00 70.62 184 TYR A CA 1
ATOM 1512 C C . TYR A 1 184 ? 0.903 -30.484 25.568 1.00 70.62 184 TYR A C 1
ATOM 1514 O O . TYR A 1 184 ? 2.028 -30.664 25.102 1.00 70.62 184 TYR A O 1
ATOM 1522 N N . LYS A 1 185 ? 0.136 -31.483 26.010 1.00 73.56 185 LYS A N 1
ATOM 1523 C CA . LYS A 1 185 ? 0.498 -32.890 25.856 1.00 73.56 185 LYS A CA 1
ATOM 1524 C C . LYS A 1 185 ? 0.117 -33.333 24.449 1.00 73.56 185 LYS A C 1
ATOM 1526 O O . LYS A 1 185 ? -1.070 -33.369 24.116 1.00 73.56 185 LYS A O 1
ATOM 1531 N N . VAL A 1 186 ? 1.118 -33.667 23.637 1.00 71.25 186 VAL A N 1
ATOM 1532 C CA . VAL A 1 186 ? 0.888 -34.173 22.283 1.00 71.25 186 VAL A CA 1
ATOM 1533 C C . VAL A 1 186 ? 0.050 -35.457 22.388 1.00 71.25 186 VAL A C 1
ATOM 1535 O O . VAL A 1 186 ? 0.417 -36.363 23.142 1.00 71.25 186 VAL A O 1
ATOM 1538 N N . PRO A 1 187 ? -1.121 -35.518 21.729 1.00 58.66 187 PRO A N 1
ATOM 1539 C CA . PRO A 1 187 ? -1.969 -36.700 21.752 1.00 58.66 187 PRO A CA 1
ATOM 1540 C C . PRO A 1 187 ? -1.250 -37.855 21.063 1.00 58.66 187 PRO A C 1
ATOM 1542 O O . PRO A 1 187 ? -0.459 -37.645 20.145 1.00 58.66 187 PRO A O 1
ATOM 1545 N N . GLU A 1 188 ? -1.551 -39.074 21.495 1.00 60.94 188 GLU A N 1
ATOM 1546 C CA . GLU A 1 188 ? -1.021 -40.270 20.857 1.00 60.94 188 GLU A CA 1
ATOM 1547 C C . GLU A 1 188 ? -1.492 -40.306 19.398 1.00 60.94 188 GLU A C 1
ATOM 1549 O O . GLU A 1 188 ? -2.691 -40.245 19.111 1.00 60.94 188 GLU A O 1
ATOM 1554 N N . TYR A 1 189 ? -0.534 -40.301 18.474 1.00 57.88 189 TYR A N 1
ATOM 1555 C CA . TYR A 1 189 ? -0.821 -40.373 17.050 1.00 57.88 189 TYR A CA 1
ATOM 1556 C C . TYR A 1 189 ? -1.275 -41.798 16.731 1.00 57.88 189 TYR A C 1
ATOM 1558 O O . TYR A 1 189 ? -0.498 -42.746 16.842 1.00 57.88 189 TYR A O 1
ATOM 1566 N N . ILE A 1 190 ? -2.547 -41.946 16.358 1.00 61.50 190 ILE A N 1
ATOM 1567 C CA . ILE A 1 190 ? -3.072 -43.193 15.809 1.00 61.50 190 ILE A CA 1
ATOM 1568 C C . ILE A 1 190 ? -2.848 -43.109 14.297 1.00 61.50 190 ILE A C 1
ATOM 1570 O O . ILE A 1 190 ? -3.544 -42.324 13.646 1.00 61.50 190 ILE A O 1
ATOM 1574 N N . PRO A 1 191 ? -1.885 -43.856 13.726 1.00 58.16 191 PRO A N 1
ATOM 1575 C CA . PRO A 1 191 ? -1.685 -43.856 12.288 1.00 58.16 191 PRO A CA 1
ATOM 1576 C C . PRO A 1 191 ? -2.970 -44.268 11.587 1.00 58.16 191 PRO A C 1
ATOM 1578 O O . PRO A 1 191 ? -3.588 -45.275 11.943 1.00 58.16 191 PRO A O 1
ATOM 1581 N N . VAL A 1 192 ? -3.347 -43.513 10.556 1.00 58.06 192 VAL A N 1
ATOM 1582 C CA . VAL A 1 192 ? -4.325 -43.998 9.581 1.00 58.06 192 VAL A CA 1
ATOM 1583 C C . VAL A 1 192 ? -3.736 -45.291 9.005 1.00 58.06 192 VAL A C 1
ATOM 1585 O O . VAL A 1 192 ? -2.570 -45.271 8.600 1.00 58.06 192 VAL A O 1
ATOM 1588 N N . PRO A 1 193 ? -4.462 -46.426 9.025 1.00 53.03 193 PRO A N 1
ATOM 1589 C CA . PRO A 1 193 ? -3.906 -47.723 8.663 1.00 53.03 193 PRO A CA 1
ATOM 1590 C C . PRO A 1 193 ? -3.438 -47.707 7.209 1.00 53.03 193 PRO A C 1
ATOM 1592 O O . PRO A 1 193 ? -4.211 -47.883 6.273 1.00 53.03 193 PRO A O 1
ATOM 1595 N N . ASN A 1 194 ? -2.141 -47.488 7.029 1.00 53.91 194 ASN A N 1
ATOM 1596 C CA . ASN A 1 194 ? -1.440 -47.758 5.794 1.00 53.91 194 ASN A CA 1
ATOM 1597 C C . ASN A 1 194 ? -0.790 -49.141 5.962 1.00 53.91 194 ASN A C 1
ATOM 1599 O O . ASN A 1 194 ? 0.024 -49.305 6.876 1.00 53.91 194 ASN A O 1
ATOM 1603 N N . PRO A 1 195 ? -1.139 -50.139 5.134 1.00 51.72 195 PRO A N 1
ATOM 1604 C CA . PRO A 1 195 ? -0.728 -51.532 5.332 1.00 51.72 195 PRO A CA 1
ATOM 1605 C C . PRO A 1 195 ? 0.791 -51.785 5.255 1.00 51.72 195 PRO A C 1
ATOM 1607 O O . PRO A 1 195 ? 1.222 -52.897 5.536 1.00 51.72 195 PRO A O 1
ATOM 1610 N N . ASN A 1 196 ? 1.611 -50.777 4.935 1.00 54.62 196 ASN A N 1
ATOM 1611 C CA . ASN A 1 196 ? 3.044 -50.939 4.661 1.00 54.62 196 ASN A CA 1
ATOM 1612 C C . ASN A 1 196 ? 4.007 -50.299 5.681 1.00 54.62 196 ASN A C 1
ATOM 1614 O O . ASN A 1 196 ? 5.171 -50.084 5.351 1.00 54.62 196 ASN A O 1
ATOM 1618 N N . ILE A 1 197 ? 3.581 -49.966 6.906 1.00 51.91 197 ILE A N 1
ATOM 1619 C CA . ILE A 1 197 ? 4.463 -49.264 7.861 1.00 51.91 197 ILE A CA 1
ATOM 1620 C C . ILE A 1 197 ? 4.564 -50.019 9.188 1.00 51.91 197 ILE A C 1
ATOM 1622 O O . ILE A 1 197 ? 3.581 -50.193 9.907 1.00 51.91 197 ILE A O 1
ATOM 1626 N N . GLN A 1 198 ? 5.784 -50.446 9.523 1.00 45.19 198 GLN A N 1
ATOM 1627 C CA . GLN A 1 198 ? 6.111 -51.075 10.802 1.00 45.19 198 GLN A CA 1
ATOM 1628 C C . GLN A 1 198 ? 5.934 -50.081 11.961 1.00 45.19 198 GLN A C 1
ATOM 1630 O O . GLN A 1 198 ? 6.347 -48.923 11.884 1.00 45.19 198 GLN A O 1
ATOM 1635 N N . LYS A 1 199 ? 5.310 -50.547 13.049 1.00 42.59 199 LYS A N 1
ATOM 1636 C CA . LYS A 1 199 ? 5.015 -49.763 14.257 1.00 42.59 199 LYS A CA 1
ATOM 1637 C C . LYS A 1 199 ? 6.310 -49.266 14.913 1.00 42.59 199 LYS A C 1
ATOM 1639 O O . LYS A 1 199 ? 7.004 -50.040 15.566 1.00 42.59 199 LYS A O 1
ATOM 1644 N N . LYS A 1 200 ? 6.607 -47.970 14.800 1.00 46.53 200 LYS A N 1
ATOM 1645 C CA . LYS A 1 200 ? 7.650 -47.301 15.591 1.00 46.53 200 LYS A CA 1
ATOM 1646 C C . LYS A 1 200 ? 7.009 -46.732 16.860 1.00 46.53 200 LYS A C 1
ATOM 1648 O O . LYS A 1 200 ? 6.028 -45.997 16.774 1.00 46.53 200 LYS A O 1
ATOM 1653 N N . GLN A 1 201 ? 7.524 -47.100 18.035 1.00 43.72 201 GLN A N 1
ATOM 1654 C CA . GLN A 1 201 ? 7.062 -46.547 19.313 1.00 43.72 201 GLN A CA 1
ATOM 1655 C C . GLN A 1 201 ? 7.367 -45.043 19.368 1.00 43.72 201 GLN A C 1
ATOM 1657 O O . GLN A 1 201 ? 8.515 -44.634 19.199 1.00 43.72 201 GLN A O 1
ATOM 1662 N N . VAL A 1 202 ? 6.341 -44.222 19.601 1.00 44.41 202 VAL A N 1
ATOM 1663 C CA . VAL A 1 202 ? 6.477 -42.765 19.715 1.00 44.41 202 VAL A CA 1
ATOM 1664 C C . VAL A 1 202 ? 6.787 -42.412 21.170 1.00 44.41 202 VAL A C 1
ATOM 1666 O O . VAL A 1 202 ? 6.005 -42.695 22.080 1.00 44.41 202 VAL A O 1
ATOM 1669 N N . LYS A 1 203 ? 7.956 -41.808 21.400 1.00 43.06 203 LYS A N 1
ATOM 1670 C CA . LYS A 1 203 ? 8.365 -41.262 22.699 1.00 43.06 203 LYS A CA 1
ATOM 1671 C C . LYS A 1 203 ? 7.486 -40.043 23.018 1.00 43.06 203 LYS A C 1
ATOM 1673 O O . LYS A 1 203 ? 7.215 -39.226 22.147 1.00 43.06 203 LYS A O 1
ATOM 1678 N N . LYS A 1 204 ? 7.004 -39.932 24.260 1.00 41.62 204 LYS A N 1
ATOM 1679 C CA . LYS A 1 204 ? 6.148 -38.816 24.700 1.00 41.62 204 LYS A CA 1
ATOM 1680 C C . LYS A 1 204 ? 6.979 -37.536 24.808 1.00 41.62 204 LYS A C 1
ATOM 1682 O O . LYS A 1 204 ? 7.778 -37.420 25.732 1.00 41.62 204 LYS A O 1
ATOM 1687 N N . GLU A 1 205 ? 6.762 -36.582 23.911 1.00 50.62 205 GLU A N 1
ATOM 1688 C CA . GLU A 1 205 ? 7.378 -35.254 23.982 1.00 50.62 205 GLU A CA 1
ATOM 1689 C C . GLU A 1 205 ? 6.390 -34.215 24.531 1.00 50.62 205 GLU A C 1
ATOM 1691 O O . GLU A 1 205 ? 5.195 -34.224 24.217 1.00 50.62 205 GLU A O 1
ATOM 1696 N N . MET A 1 206 ? 6.888 -33.331 25.398 1.00 43.88 206 MET A N 1
ATOM 1697 C CA . MET A 1 206 ? 6.166 -32.149 25.871 1.00 43.88 206 MET A CA 1
ATOM 1698 C C . MET A 1 206 ? 6.772 -30.916 25.211 1.00 43.88 206 MET A C 1
ATOM 1700 O O . MET A 1 206 ? 7.992 -30.779 25.173 1.00 43.88 206 MET A O 1
ATOM 1704 N N . ILE A 1 207 ? 5.924 -30.007 24.732 1.00 56.62 207 ILE A N 1
ATOM 1705 C CA . ILE A 1 207 ? 6.364 -28.771 24.081 1.00 56.62 207 ILE A CA 1
ATOM 1706 C C . ILE A 1 207 ? 5.960 -27.592 24.962 1.00 56.62 207 ILE A C 1
ATOM 1708 O O . ILE A 1 207 ? 4.774 -27.389 25.236 1.00 56.62 207 ILE A O 1
ATOM 1712 N N . LEU A 1 208 ? 6.951 -26.814 25.397 1.00 44.94 208 LEU A N 1
ATOM 1713 C CA . LEU A 1 208 ? 6.745 -25.532 26.065 1.00 44.94 208 LEU A CA 1
ATOM 1714 C C . LEU A 1 208 ? 6.730 -24.421 25.010 1.00 44.94 208 LEU A C 1
ATOM 1716 O O . LEU A 1 208 ? 7.707 -24.240 24.291 1.00 44.94 208 LEU A O 1
ATOM 1720 N N . ILE A 1 209 ? 5.639 -23.659 24.930 1.00 49.03 209 ILE A N 1
ATOM 1721 C CA . ILE A 1 209 ? 5.502 -22.575 23.949 1.00 49.03 209 ILE A CA 1
ATOM 1722 C C . ILE A 1 209 ? 6.077 -21.283 24.537 1.00 49.03 209 ILE A C 1
ATOM 1724 O O . ILE A 1 209 ? 5.428 -20.640 25.368 1.00 49.03 209 ILE A O 1
ATOM 1728 N N . LYS A 1 210 ? 7.279 -20.891 24.098 1.00 41.72 210 LYS A N 1
ATOM 1729 C CA . LYS A 1 210 ? 7.916 -19.631 24.504 1.00 41.72 210 LYS A CA 1
ATOM 1730 C C . LYS A 1 210 ? 7.436 -18.437 23.658 1.00 41.72 210 LYS A C 1
ATOM 1732 O O . LYS A 1 210 ? 6.978 -18.612 22.524 1.00 41.72 210 LYS A O 1
ATOM 1737 N N . PRO A 1 211 ? 7.539 -17.200 24.177 1.00 32.91 211 PRO A N 1
ATOM 1738 C CA . PRO A 1 211 ? 7.219 -15.997 23.413 1.00 32.91 211 PRO A CA 1
ATOM 1739 C C . PRO A 1 211 ? 8.119 -15.860 22.174 1.00 32.91 211 PRO A C 1
ATOM 1741 O O . PRO A 1 211 ? 9.334 -15.973 22.273 1.00 32.91 211 PRO A O 1
ATOM 1744 N N . GLY A 1 212 ? 7.526 -15.588 21.007 1.00 36.38 212 GLY A N 1
ATOM 1745 C CA . GLY A 1 212 ? 8.262 -15.294 19.766 1.00 36.38 212 GLY A CA 1
ATOM 1746 C C . GLY A 1 212 ? 8.732 -16.507 18.949 1.00 36.38 212 GLY A C 1
ATOM 1747 O O . GLY A 1 212 ? 9.191 -16.324 17.825 1.00 36.38 212 GLY A O 1
ATOM 1748 N N . GLU A 1 213 ? 8.569 -17.731 19.451 1.00 40.00 213 GLU A N 1
ATOM 1749 C CA . GLU A 1 213 ? 9.059 -18.944 18.789 1.00 40.00 213 GLU A CA 1
ATOM 1750 C C . GLU A 1 213 ? 8.059 -19.468 17.738 1.00 40.00 213 GLU A C 1
ATOM 1752 O O . GLU A 1 213 ? 6.863 -19.628 18.004 1.00 40.00 213 GLU A O 1
ATOM 1757 N N . LYS A 1 214 ? 8.537 -19.728 16.513 1.00 39.44 214 LYS A N 1
ATOM 1758 C CA . LYS A 1 214 ? 7.787 -20.491 15.504 1.00 39.44 214 LYS A CA 1
ATOM 1759 C C . LYS A 1 214 ? 8.135 -21.963 15.689 1.00 39.44 214 LYS A C 1
ATOM 1761 O O . LYS A 1 214 ? 9.216 -22.383 15.302 1.00 39.44 214 LYS A O 1
ATOM 1766 N N . ILE A 1 215 ? 7.222 -22.731 16.273 1.00 47.47 215 ILE A N 1
ATOM 1767 C CA . ILE A 1 215 ? 7.427 -24.162 16.504 1.00 47.47 215 ILE A CA 1
ATOM 1768 C C . ILE A 1 215 ? 6.806 -24.932 15.337 1.00 47.47 215 ILE A C 1
ATOM 1770 O O . ILE A 1 215 ? 5.582 -24.985 15.203 1.00 47.47 215 ILE A O 1
ATOM 1774 N N . SER A 1 216 ? 7.651 -25.515 14.491 1.00 40.03 216 SER A N 1
ATOM 1775 C CA . SER A 1 216 ? 7.274 -26.568 13.548 1.00 40.03 216 SER A CA 1
ATOM 1776 C C . SER A 1 216 ? 7.740 -27.902 14.120 1.00 40.03 216 SER A C 1
ATOM 1778 O O . SER A 1 216 ? 8.940 -28.132 14.228 1.00 40.03 216 SER A O 1
ATOM 1780 N N . VAL A 1 217 ? 6.804 -28.769 14.501 1.00 44.59 217 VAL A N 1
ATOM 1781 C CA . VAL A 1 217 ? 7.131 -30.139 14.914 1.00 44.59 217 VAL A CA 1
ATOM 1782 C C . VAL A 1 217 ?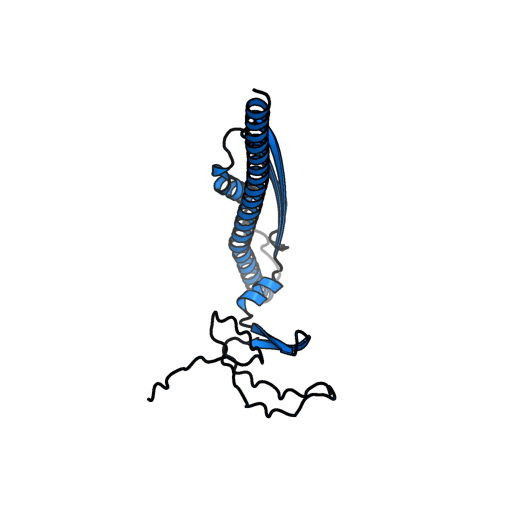 7.010 -31.008 13.677 1.00 44.59 217 VAL A C 1
ATOM 1784 O O . VAL A 1 217 ? 5.904 -31.360 13.264 1.00 44.59 217 VAL A O 1
ATOM 1787 N N . THR A 1 218 ? 8.138 -31.284 13.040 1.00 35.84 218 THR A N 1
ATOM 1788 C CA . THR A 1 218 ? 8.229 -32.286 11.982 1.00 35.84 218 THR A CA 1
ATOM 1789 C C . THR A 1 218 ? 8.558 -33.630 12.630 1.00 35.84 218 THR A C 1
ATOM 1791 O O . THR A 1 218 ? 9.399 -33.710 13.517 1.00 35.84 218 THR A O 1
ATOM 1794 N N . ASN A 1 219 ? 7.911 -34.709 12.187 1.00 37.75 219 ASN A N 1
ATOM 1795 C CA . ASN A 1 219 ? 8.317 -36.082 12.532 1.00 37.75 219 ASN A CA 1
ATOM 1796 C C . ASN A 1 219 ? 9.521 -36.552 11.686 1.00 37.75 219 ASN A C 1
ATOM 1798 O O . ASN A 1 219 ? 9.772 -37.752 11.557 1.00 37.75 219 ASN A O 1
ATOM 1802 N N . GLU A 1 220 ? 10.249 -35.619 11.074 1.00 36.69 220 GLU A N 1
ATOM 1803 C CA . GLU A 1 220 ? 11.447 -35.924 10.304 1.00 36.69 220 GLU A CA 1
ATOM 1804 C C . GLU A 1 220 ? 12.631 -36.066 11.260 1.00 36.69 220 GLU A C 1
ATOM 1806 O O . GLU A 1 220 ? 12.815 -35.249 12.161 1.00 36.69 220 GLU A O 1
ATOM 1811 N N . MET A 1 221 ? 13.401 -37.146 11.095 1.00 27.78 221 MET A N 1
ATOM 1812 C CA . MET A 1 221 ? 14.590 -37.425 11.903 1.00 27.78 221 MET A CA 1
ATOM 1813 C C . MET A 1 221 ? 15.526 -36.208 11.880 1.00 27.78 221 MET A C 1
ATOM 1815 O O . MET A 1 221 ? 15.962 -35.827 10.792 1.00 27.78 221 MET A O 1
ATOM 1819 N N . PRO A 1 222 ? 15.894 -35.624 13.037 1.00 33.56 222 PRO A N 1
ATOM 1820 C CA . PRO A 1 222 ? 17.060 -34.764 13.084 1.00 33.56 222 PRO A CA 1
ATOM 1821 C C . PRO A 1 222 ? 18.264 -35.649 12.760 1.00 33.56 222 PRO A C 1
ATOM 1823 O O . PRO A 1 222 ? 18.655 -36.502 13.557 1.00 33.56 222 PRO A O 1
ATOM 1826 N N . ASN A 1 223 ? 18.822 -35.485 11.563 1.00 39.22 223 ASN A N 1
ATOM 1827 C CA . ASN A 1 223 ? 20.179 -35.934 11.308 1.00 39.22 223 ASN A CA 1
ATOM 1828 C C . ASN A 1 223 ? 21.086 -35.068 12.186 1.00 39.22 223 ASN A C 1
ATOM 1830 O O . ASN A 1 223 ? 21.235 -33.878 11.931 1.00 39.22 223 ASN A O 1
ATOM 1834 N N . GLU A 1 224 ? 21.583 -35.688 13.256 1.00 39.47 224 GLU A N 1
ATOM 1835 C CA . GLU A 1 224 ? 22.738 -35.284 14.059 1.00 39.47 224 GLU A CA 1
ATOM 1836 C C . GLU A 1 224 ? 22.812 -33.791 14.411 1.00 39.47 224 GLU A C 1
ATOM 1838 O O . GLU A 1 224 ? 23.504 -33.004 13.772 1.00 39.47 224 GLU A O 1
ATOM 1843 N N . VAL A 1 225 ? 22.167 -33.406 15.515 1.00 33.44 225 VAL A N 1
ATOM 1844 C CA . VAL A 1 225 ? 22.645 -32.265 16.303 1.00 33.44 225 VAL A CA 1
ATOM 1845 C C . VAL A 1 225 ? 22.831 -32.745 17.735 1.00 33.44 225 VAL A C 1
ATOM 1847 O O . VAL A 1 225 ? 21.867 -32.923 18.482 1.00 33.44 225 VAL A O 1
ATOM 1850 N N . GLU A 1 226 ? 24.087 -33.016 18.090 1.00 33.50 226 GLU A N 1
ATOM 1851 C CA . GLU A 1 226 ? 24.520 -33.175 19.474 1.00 33.50 226 GLU A CA 1
ATOM 1852 C C . GLU A 1 226 ? 24.221 -31.883 20.239 1.00 33.50 226 GLU A C 1
ATOM 1854 O O . GLU A 1 226 ? 24.734 -30.814 19.910 1.00 33.50 226 GLU A O 1
ATOM 1859 N N . TYR A 1 227 ? 23.418 -31.987 21.295 1.00 33.00 227 TYR A N 1
ATOM 1860 C CA . TYR A 1 227 ? 23.411 -30.996 22.361 1.00 33.00 227 TYR A CA 1
ATOM 1861 C C . TYR A 1 227 ? 24.000 -31.644 23.606 1.00 33.00 227 TYR A C 1
ATOM 1863 O O . TYR A 1 227 ? 23.466 -32.619 24.138 1.00 33.00 227 TYR A O 1
ATOM 1871 N N . SER A 1 228 ? 25.127 -31.090 24.041 1.00 32.25 228 SER A N 1
ATOM 1872 C CA . SER A 1 228 ? 25.786 -31.395 25.300 1.00 32.25 228 SER A CA 1
ATOM 1873 C C . SER A 1 228 ? 24.870 -31.065 26.480 1.00 32.25 228 SER A C 1
ATOM 1875 O O . SER A 1 228 ? 24.240 -30.008 26.550 1.00 32.25 228 SER A O 1
ATOM 1877 N N . LEU A 1 229 ? 24.796 -32.010 27.415 1.00 32.53 22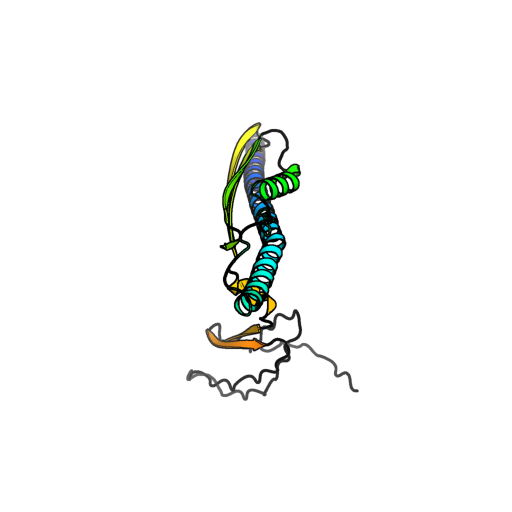9 LEU A N 1
ATOM 1878 C CA . LEU A 1 229 ? 24.130 -31.855 28.701 1.00 32.53 229 LEU A CA 1
ATOM 1879 C C . LEU A 1 229 ? 24.886 -30.821 29.541 1.00 32.53 229 LEU A C 1
ATOM 1881 O O . LEU A 1 229 ? 26.053 -31.014 29.869 1.00 32.53 229 LEU A O 1
ATOM 1885 N N . ILE A 1 230 ? 24.200 -29.742 29.913 1.00 32.97 230 ILE A N 1
ATOM 1886 C CA . ILE A 1 230 ? 24.588 -28.925 31.063 1.00 32.97 230 ILE A CA 1
ATOM 1887 C C . ILE A 1 230 ? 23.994 -29.628 32.287 1.00 32.97 230 ILE A C 1
ATOM 1889 O O . ILE A 1 230 ? 22.777 -29.615 32.488 1.00 32.97 230 ILE A O 1
ATOM 1893 N N . GLU A 1 231 ? 24.848 -30.302 33.057 1.00 41.12 231 GLU A N 1
ATOM 1894 C CA . GLU A 1 231 ? 24.511 -30.763 34.404 1.00 41.12 231 GLU A CA 1
ATOM 1895 C C . GLU A 1 231 ? 24.394 -29.565 35.360 1.00 41.12 231 GLU A C 1
ATOM 1897 O O . GLU A 1 231 ? 25.010 -28.519 35.149 1.00 41.12 231 GLU A O 1
ATOM 1902 N N . LYS A 1 232 ? 23.515 -29.725 36.353 1.00 41.72 232 LYS A N 1
ATOM 1903 C CA . LYS A 1 232 ? 23.130 -28.724 37.357 1.00 41.72 232 LYS A CA 1
ATOM 1904 C C . LYS A 1 232 ? 24.285 -28.249 38.229 1.00 41.72 232 LYS A C 1
ATOM 1906 O O . LYS A 1 232 ? 25.108 -29.103 38.618 1.00 41.72 232 LYS A O 1
#

Foldseek 3Di:
DVVVVVVVVVVVVVVVVVLVVVQVVVLVVVLVVLVVLLVVLLVVVLVVQLVVVVVVVVVVVVVVVVVVVDDDDDDPDPPPPPPDRCDPVNSVVSSCVSCVVLPPDDDKDKDWPDDDSVQQKTKIWIWHWDADPVRDIDIDIDIDIDGDDPVVVCCVVPPCWDWDFDDDPNDGPDIDIHHQQDKDWDDDDDDPDDPPDDDDDDDTDIDHHHPPDDDDDDPDDPPDDDDDDDDD